Protein AF-A0A2V1DEQ1-F1 (afdb_monomer_lite)

Sequence (251 aa):
MHLDALDKLCFKAMASHPFCDWSPFAQSALEVAGILDIPTSILGRQRGCLHLWRRLRDSQSYSERGLLAGVEPVSGLPRSLLDIFARIEEPQAALRFLQWPGELGSLLVCHLWEAYRIAGALVAISMRAETHARDTPSASGVPPAANLVNRLLASIAAVLATGDDNIEHEKIMGTNILLYPIVTAATQRSVLEENSKWTEVVRGHFRQCAGSKYSPRVELCWTLVEKLWQREDNICIHELARQEGLEIGLF

Radius of gyration: 18.54 Å; chains: 1; bounding box: 40×47×51 Å

Structure (mmCIF, N/CA/C/O backbone):
data_AF-A0A2V1DEQ1-F1
#
_entry.id   AF-A0A2V1DEQ1-F1
#
loop_
_atom_site.group_PDB
_atom_site.id
_atom_site.type_symbol
_atom_site.label_atom_id
_atom_site.label_alt_id
_atom_site.label_comp_id
_atom_site.label_asym_id
_atom_site.label_entity_id
_atom_site.label_seq_id
_atom_site.pdbx_PDB_ins_code
_atom_site.Cartn_x
_atom_site.Cartn_y
_atom_site.Cartn_z
_atom_site.occupancy
_atom_site.B_iso_or_equiv
_atom_site.auth_seq_id
_atom_site.auth_comp_id
_atom_site.auth_asym_id
_atom_site.auth_atom_id
_atom_site.pdbx_PDB_model_num
ATOM 1 N N . MET A 1 1 ? -17.605 -17.240 -18.230 1.00 41.66 1 MET A N 1
ATOM 2 C CA . MET A 1 1 ? -17.449 -17.608 -19.657 1.00 41.66 1 MET A CA 1
ATOM 3 C C . MET A 1 1 ? -16.572 -16.631 -20.450 1.00 41.66 1 MET A C 1
ATOM 5 O O . MET A 1 1 ? -15.735 -17.103 -21.200 1.00 41.66 1 MET A O 1
ATOM 9 N N . HIS A 1 2 ? -16.690 -15.302 -20.284 1.00 49.84 2 HIS A N 1
ATOM 10 C CA . HIS A 1 2 ? -15.834 -14.333 -21.005 1.00 49.84 2 HIS A CA 1
ATOM 11 C C . HIS A 1 2 ? -14.398 -14.177 -20.462 1.00 49.84 2 HIS A C 1
ATOM 13 O O . HIS A 1 2 ? -13.497 -13.877 -21.242 1.00 49.84 2 HIS A O 1
ATOM 19 N N . LEU A 1 3 ? -14.167 -14.406 -19.162 1.00 47.22 3 LEU A N 1
ATOM 20 C CA . LEU A 1 3 ? -12.831 -14.303 -18.554 1.00 47.22 3 LEU A CA 1
ATOM 21 C C . LEU A 1 3 ? -11.882 -15.405 -19.046 1.00 47.22 3 LEU A C 1
ATOM 23 O O . LEU A 1 3 ? -10.779 -15.078 -19.452 1.00 47.22 3 LEU A O 1
ATOM 27 N N . ASP A 1 4 ? -12.334 -16.660 -19.155 1.00 49.00 4 ASP A N 1
ATOM 28 C CA . ASP A 1 4 ? -11.508 -17.773 -19.665 1.00 49.00 4 ASP A CA 1
ATOM 29 C C . ASP A 1 4 ? -11.016 -17.564 -21.103 1.00 49.00 4 ASP A C 1
ATOM 31 O O . ASP A 1 4 ? -9.933 -18.016 -21.472 1.00 49.00 4 ASP A O 1
ATOM 35 N N . ALA A 1 5 ? -11.821 -16.909 -21.943 1.00 49.38 5 ALA A N 1
ATOM 36 C CA . ALA A 1 5 ? -11.447 -16.620 -23.323 1.00 49.38 5 ALA A CA 1
ATOM 37 C C . ALA A 1 5 ? -10.375 -15.523 -23.393 1.00 49.38 5 ALA A C 1
ATOM 39 O O . ALA A 1 5 ? -9.415 -15.661 -24.151 1.00 49.38 5 ALA A O 1
ATOM 40 N N . LEU A 1 6 ? -10.511 -14.473 -22.573 1.00 53.19 6 LEU A N 1
ATOM 41 C CA . LEU A 1 6 ? -9.505 -13.418 -22.429 1.00 53.19 6 LEU A CA 1
ATOM 42 C C . LEU A 1 6 ? -8.223 -13.953 -21.790 1.00 53.19 6 LEU A C 1
ATOM 44 O O . LEU A 1 6 ? -7.143 -13.653 -22.282 1.00 53.19 6 LEU A O 1
ATOM 48 N N . ASP A 1 7 ? -8.329 -14.820 -20.785 1.00 54.16 7 ASP A N 1
ATOM 49 C CA . ASP A 1 7 ? -7.178 -15.460 -20.150 1.00 54.16 7 ASP A CA 1
ATOM 50 C C . ASP A 1 7 ? -6.392 -16.317 -21.143 1.00 54.16 7 ASP A C 1
ATOM 52 O O . ASP A 1 7 ? -5.170 -16.210 -21.230 1.00 54.16 7 ASP A O 1
ATOM 56 N N . LYS A 1 8 ? -7.092 -17.108 -21.965 1.00 52.44 8 LYS A N 1
ATOM 57 C CA . LYS A 1 8 ? -6.471 -17.908 -23.029 1.00 52.44 8 LYS A CA 1
ATOM 58 C C . LYS A 1 8 ? -5.868 -17.044 -24.134 1.00 52.44 8 LYS A C 1
ATOM 60 O O . LYS A 1 8 ? -4.822 -17.408 -24.658 1.00 52.44 8 LYS A O 1
ATOM 65 N N . LEU A 1 9 ? -6.491 -15.920 -24.496 1.00 54.09 9 LEU A N 1
ATOM 66 C CA . LEU A 1 9 ? -5.966 -14.981 -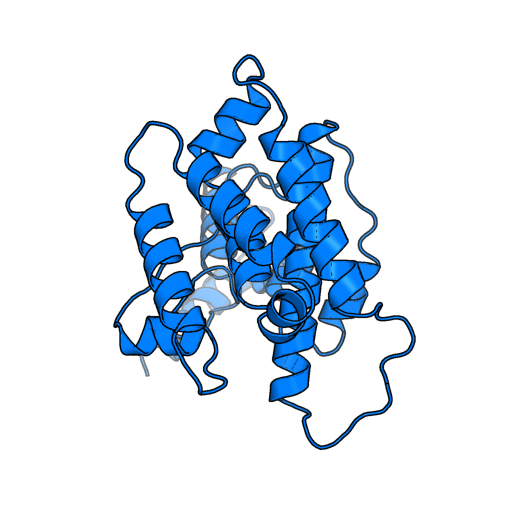25.496 1.00 54.09 9 LEU A CA 1
ATOM 67 C C . LEU A 1 9 ? -4.723 -14.244 -24.991 1.00 54.09 9 LEU A C 1
ATOM 69 O O . LEU A 1 9 ? -3.722 -14.207 -25.699 1.00 54.09 9 LEU A O 1
ATOM 73 N N . CYS A 1 10 ? -4.758 -13.730 -23.762 1.00 55.09 10 CYS A N 1
ATOM 74 C CA . CYS A 1 10 ? -3.620 -13.105 -23.099 1.00 55.09 10 CYS A CA 1
ATOM 75 C C . CYS A 1 10 ? -2.473 -14.106 -22.944 1.00 55.09 10 CYS A C 1
ATOM 77 O O . CYS A 1 10 ? -1.348 -13.795 -23.318 1.00 55.09 10 CYS A O 1
ATOM 79 N N . PHE A 1 11 ? -2.752 -15.327 -22.475 1.00 53.91 11 PHE A N 1
ATOM 80 C CA . PHE A 1 11 ? -1.746 -16.382 -22.357 1.00 53.91 11 PHE A CA 1
ATOM 81 C C . PHE A 1 11 ? -1.171 -16.779 -23.715 1.00 53.91 11 PHE A C 1
ATOM 83 O O . PHE A 1 11 ? 0.037 -16.925 -23.838 1.00 53.91 11 PHE A O 1
ATOM 90 N N . LYS A 1 12 ? -2.004 -16.914 -24.754 1.00 53.69 12 LYS A N 1
ATOM 91 C CA . LYS A 1 12 ? -1.542 -17.277 -26.097 1.00 53.69 12 LYS A CA 1
ATOM 92 C C . LYS A 1 12 ? -0.692 -16.170 -26.716 1.00 53.69 12 LYS A C 1
ATOM 94 O O . LYS A 1 12 ? 0.357 -16.496 -27.244 1.00 53.69 12 LYS A O 1
ATOM 99 N N . ALA A 1 13 ? -1.092 -14.903 -26.591 1.00 55.25 13 ALA A N 1
ATOM 100 C CA . ALA A 1 13 ? -0.324 -13.748 -27.066 1.00 55.25 13 ALA A CA 1
ATOM 101 C C . ALA A 1 13 ? 1.001 -13.565 -26.306 1.00 55.25 13 ALA A C 1
ATOM 103 O O . ALA A 1 13 ? 2.008 -13.197 -26.906 1.00 55.25 13 ALA A O 1
ATOM 104 N N . MET A 1 14 ? 1.008 -13.865 -25.005 1.00 57.62 14 MET A N 1
ATOM 105 C CA . MET A 1 14 ? 2.211 -13.882 -24.173 1.00 57.62 14 MET A CA 1
ATOM 106 C C . MET A 1 14 ? 3.123 -15.073 -24.511 1.00 57.62 14 MET A C 1
ATOM 108 O O . MET A 1 14 ? 4.322 -14.908 -24.651 1.00 57.62 14 MET A O 1
ATOM 112 N N . ALA A 1 15 ? 2.582 -16.273 -24.710 1.00 53.16 15 ALA A N 1
ATOM 113 C CA . ALA A 1 15 ? 3.372 -17.477 -24.969 1.00 53.16 15 ALA A CA 1
ATOM 114 C C . ALA A 1 15 ? 3.896 -17.592 -26.414 1.00 53.16 15 ALA A C 1
ATOM 116 O O . ALA A 1 15 ? 4.848 -18.330 -26.653 1.00 53.16 15 ALA A O 1
ATOM 117 N N . SER A 1 16 ? 3.275 -16.917 -27.390 1.00 48.94 16 SER A N 1
ATOM 118 C CA . SER A 1 16 ? 3.597 -17.082 -28.817 1.00 48.94 16 SER A CA 1
ATOM 119 C C . SER A 1 16 ? 4.740 -16.208 -29.337 1.00 48.94 16 SER A C 1
ATOM 121 O O . SER A 1 16 ? 5.206 -16.446 -30.448 1.00 48.94 16 SER A O 1
ATOM 123 N N . HIS A 1 17 ? 5.197 -15.215 -28.572 1.00 50.00 17 HIS A N 1
ATOM 124 C CA . HIS A 1 17 ? 6.373 -14.418 -28.914 1.00 50.00 17 HIS A CA 1
ATOM 125 C C . HIS A 1 17 ? 7.409 -14.525 -27.795 1.00 50.00 17 HIS A C 1
ATOM 127 O O . HIS A 1 17 ? 7.054 -14.294 -26.638 1.00 50.00 17 HIS A O 1
ATOM 133 N N . PRO A 1 18 ? 8.689 -14.822 -28.091 1.00 50.44 18 PRO A N 1
ATOM 134 C CA . PRO A 1 18 ? 9.736 -14.546 -27.123 1.00 50.44 18 PRO A CA 1
ATOM 135 C C . PRO A 1 18 ? 9.658 -13.048 -26.799 1.00 50.44 18 PRO A C 1
ATOM 137 O O . PRO A 1 18 ? 9.806 -12.202 -27.677 1.00 50.44 18 PRO A O 1
ATOM 140 N N . PHE A 1 19 ? 9.379 -12.714 -25.539 1.00 53.94 19 PHE A N 1
ATOM 141 C CA . PHE A 1 19 ? 9.180 -11.344 -25.039 1.00 53.94 19 PHE A CA 1
ATOM 142 C C . PHE A 1 19 ? 10.385 -10.400 -25.279 1.00 53.94 19 PHE A C 1
ATOM 144 O O . PHE A 1 19 ? 10.317 -9.218 -24.950 1.00 53.94 19 PHE A O 1
ATOM 151 N N . CYS A 1 20 ? 11.484 -10.895 -25.863 1.00 48.84 20 CYS A N 1
ATOM 152 C CA . CYS A 1 20 ? 12.658 -10.120 -26.264 1.00 48.84 20 CYS A CA 1
ATOM 153 C C . CYS A 1 20 ? 12.375 -9.023 -27.310 1.00 48.84 20 CYS A C 1
ATOM 155 O O . CYS A 1 20 ? 13.185 -8.103 -27.417 1.00 48.84 20 CYS A O 1
ATOM 157 N N . ASP A 1 21 ? 11.242 -9.056 -28.020 1.00 56.50 21 ASP A N 1
ATOM 158 C CA . ASP A 1 21 ? 10.973 -8.139 -29.145 1.00 56.50 21 ASP A CA 1
ATOM 159 C C . ASP A 1 21 ? 9.894 -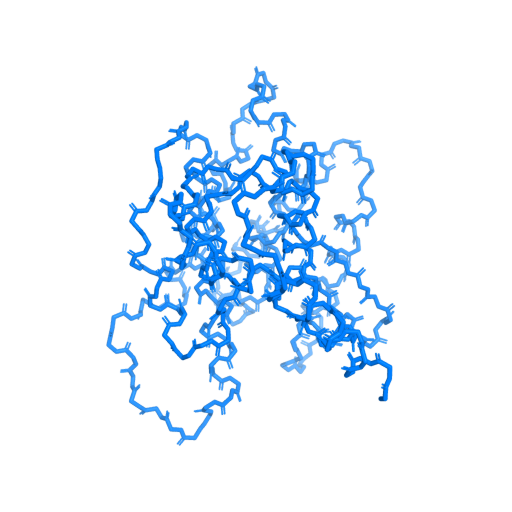7.078 -28.871 1.00 56.50 21 ASP A C 1
ATOM 161 O O . ASP A 1 21 ? 9.433 -6.392 -29.787 1.00 56.50 21 ASP A O 1
ATOM 165 N N . TRP A 1 22 ? 9.458 -6.910 -27.621 1.00 69.81 22 TRP A N 1
ATOM 166 C CA . TRP A 1 22 ? 8.472 -5.877 -27.311 1.00 69.81 22 TRP A CA 1
ATOM 167 C C . TRP A 1 22 ? 9.069 -4.479 -27.397 1.00 69.81 22 TRP A C 1
ATOM 169 O O . TRP A 1 22 ? 10.166 -4.207 -26.906 1.00 69.81 22 TRP A O 1
ATOM 179 N N . SER A 1 23 ? 8.313 -3.570 -28.015 1.00 80.19 23 SER A N 1
ATOM 180 C CA . SER A 1 23 ? 8.677 -2.160 -28.018 1.00 80.19 23 SER A CA 1
ATOM 181 C C . SER A 1 23 ? 8.663 -1.617 -26.581 1.00 80.19 23 SER A C 1
ATOM 183 O O . SER A 1 23 ? 7.856 -2.075 -25.764 1.00 80.19 23 SER A O 1
ATOM 185 N N . PRO A 1 24 ? 9.489 -0.603 -26.262 1.00 81.31 24 PRO A N 1
ATOM 186 C CA . PRO A 1 24 ? 9.473 0.034 -24.943 1.00 81.31 24 PRO A CA 1
ATOM 187 C C . PRO A 1 24 ? 8.069 0.484 -24.517 1.00 81.31 24 PRO A C 1
ATOM 189 O O . PRO A 1 24 ? 7.686 0.335 -23.363 1.00 81.31 24 PRO A O 1
ATOM 192 N N . PHE A 1 25 ? 7.263 0.952 -25.475 1.00 84.00 25 PHE A N 1
ATOM 193 C CA . PHE A 1 25 ? 5.869 1.321 -25.241 1.00 84.00 25 PHE A CA 1
ATOM 194 C C . PHE A 1 25 ? 5.002 0.132 -24.799 1.00 84.00 25 PHE A C 1
ATOM 196 O O . PHE A 1 25 ? 4.270 0.244 -23.818 1.00 84.00 25 PHE A O 1
ATOM 203 N N . ALA A 1 26 ? 5.082 -1.006 -25.499 1.00 84.81 26 ALA A N 1
ATOM 204 C CA . ALA A 1 26 ? 4.302 -2.196 -25.155 1.00 84.81 26 ALA A CA 1
ATOM 205 C C . ALA A 1 26 ? 4.675 -2.724 -23.764 1.00 84.81 26 ALA A C 1
ATOM 207 O O . ALA A 1 26 ? 3.801 -3.107 -22.989 1.00 84.81 26 ALA A O 1
ATOM 208 N N . GLN A 1 27 ? 5.965 -2.681 -23.430 1.00 83.38 27 GLN A N 1
ATOM 209 C CA . GLN A 1 27 ? 6.453 -3.059 -22.112 1.00 83.38 27 GLN A CA 1
ATOM 210 C C . GLN A 1 27 ? 5.892 -2.144 -21.016 1.00 83.38 27 GLN A C 1
ATOM 212 O O . GLN A 1 27 ? 5.308 -2.645 -20.059 1.00 83.38 27 GLN A O 1
ATOM 217 N N . SER A 1 28 ? 5.997 -0.820 -21.171 1.00 86.06 28 SER A N 1
ATOM 218 C CA . SER A 1 28 ? 5.447 0.128 -20.195 1.00 86.06 28 SER A CA 1
ATOM 219 C C . SER A 1 28 ? 3.932 -0.009 -20.042 1.00 86.06 28 SER A C 1
ATOM 221 O O . SER A 1 28 ? 3.426 -0.007 -18.925 1.00 86.06 28 SER A O 1
ATOM 223 N N . ALA A 1 29 ? 3.193 -0.194 -21.140 1.00 89.44 29 ALA A N 1
ATOM 224 C CA . ALA A 1 29 ? 1.746 -0.398 -21.082 1.00 89.44 29 ALA A CA 1
ATOM 225 C C . ALA A 1 29 ? 1.368 -1.651 -20.273 1.00 89.44 29 ALA A C 1
ATOM 227 O O . ALA A 1 29 ? 0.376 -1.648 -19.543 1.00 89.44 29 ALA A O 1
ATOM 228 N N . LEU A 1 30 ? 2.169 -2.713 -20.372 1.00 90.38 30 LEU A N 1
ATOM 229 C CA . LEU A 1 30 ? 1.941 -3.954 -19.640 1.00 90.38 30 LEU A CA 1
ATOM 230 C C . LEU A 1 30 ? 2.396 -3.892 -18.186 1.00 90.38 30 LEU A C 1
ATOM 232 O O . LEU A 1 30 ? 1.748 -4.510 -17.347 1.00 90.38 30 LEU A O 1
ATOM 236 N N . GLU A 1 31 ? 3.439 -3.127 -17.863 1.00 91.44 31 GLU A N 1
ATOM 237 C CA . GLU A 1 31 ? 3.793 -2.827 -16.470 1.00 91.44 31 GLU A CA 1
ATOM 238 C C . GLU A 1 31 ? 2.657 -2.062 -15.777 1.00 91.44 31 GLU A C 1
ATOM 240 O O . GLU A 1 31 ? 2.204 -2.479 -14.711 1.00 91.44 31 GLU A O 1
ATOM 245 N N . VAL A 1 32 ? 2.107 -1.030 -16.429 1.00 91.50 32 VAL A N 1
ATOM 246 C CA . VAL A 1 32 ? 0.962 -0.263 -15.909 1.00 91.50 32 VAL A CA 1
ATOM 247 C C . VAL A 1 32 ? -0.274 -1.143 -15.746 1.00 91.50 32 VAL A C 1
ATOM 249 O O . VAL A 1 32 ? -0.898 -1.143 -14.685 1.00 91.50 32 VAL A O 1
ATOM 252 N N . ALA A 1 33 ? -0.621 -1.935 -16.765 1.00 92.38 33 ALA A N 1
ATOM 253 C CA . ALA A 1 33 ? -1.727 -2.886 -16.663 1.00 92.38 33 ALA A CA 1
ATOM 254 C C . ALA A 1 33 ? -1.487 -3.918 -15.549 1.00 92.38 33 ALA A C 1
ATOM 256 O O . ALA A 1 33 ? -2.416 -4.288 -14.836 1.00 92.38 33 ALA A O 1
ATOM 257 N N . GLY A 1 34 ? -0.235 -4.344 -15.370 1.00 93.56 34 GLY A N 1
ATOM 258 C CA . GLY A 1 34 ? 0.198 -5.220 -14.293 1.00 93.56 34 GLY A CA 1
ATOM 259 C C . GLY A 1 34 ? -0.054 -4.622 -12.915 1.00 93.56 34 GLY A C 1
ATOM 260 O O . GLY A 1 34 ? -0.640 -5.299 -12.077 1.00 93.56 34 GLY A O 1
ATOM 261 N N . ILE A 1 35 ? 0.323 -3.361 -12.697 1.00 92.50 35 ILE A N 1
ATOM 262 C CA . ILE A 1 35 ? 0.108 -2.639 -11.434 1.00 92.50 35 ILE A CA 1
ATOM 263 C C . ILE A 1 35 ? -1.382 -2.492 -11.121 1.00 92.50 35 ILE A C 1
ATOM 265 O O . ILE A 1 35 ? -1.826 -2.782 -10.008 1.00 92.50 35 ILE A O 1
ATOM 269 N N . LEU A 1 36 ? -2.180 -2.105 -12.117 1.00 91.06 36 LEU A N 1
ATOM 270 C CA . LEU A 1 36 ? -3.632 -1.992 -11.963 1.00 91.06 36 LEU A CA 1
ATOM 271 C C . LEU A 1 36 ? -4.301 -3.346 -11.696 1.00 91.06 36 LEU A C 1
ATOM 273 O O . LEU A 1 36 ? -5.409 -3.392 -11.171 1.00 91.06 36 LEU A O 1
ATOM 277 N N . ASP A 1 37 ? -3.639 -4.453 -12.020 1.00 93.69 37 ASP A N 1
ATOM 278 C CA . ASP A 1 37 ? -4.126 -5.811 -11.794 1.00 93.69 37 ASP A CA 1
ATOM 279 C C . ASP A 1 37 ? -3.505 -6.505 -10.563 1.00 93.69 37 ASP A C 1
ATOM 281 O O . ASP A 1 37 ? -3.834 -7.653 -10.263 1.00 93.69 37 ASP A O 1
ATOM 285 N N . ILE A 1 38 ? -2.636 -5.818 -9.813 1.00 94.12 38 ILE A N 1
ATOM 286 C CA . ILE A 1 38 ? -2.103 -6.333 -8.548 1.00 94.12 38 ILE A CA 1
ATOM 287 C C . ILE A 1 38 ? -3.258 -6.578 -7.555 1.00 94.12 38 ILE A C 1
ATOM 289 O O . ILE A 1 38 ? -4.134 -5.719 -7.389 1.00 94.12 38 ILE A O 1
ATOM 293 N N . PRO A 1 39 ? -3.284 -7.730 -6.859 1.00 88.19 39 PRO A N 1
ATOM 294 C CA . PRO A 1 39 ? -4.240 -7.931 -5.778 1.00 88.19 39 PRO A CA 1
ATOM 295 C C . PRO A 1 39 ? -4.041 -6.847 -4.714 1.00 88.19 39 PRO A C 1
ATOM 297 O O . PRO A 1 39 ? -2.909 -6.498 -4.414 1.00 88.19 39 PRO A O 1
ATOM 300 N N . THR A 1 40 ? -5.136 -6.324 -4.157 1.00 90.12 40 THR A N 1
ATOM 301 C CA . THR A 1 40 ? -5.168 -5.225 -3.161 1.00 90.12 40 THR A CA 1
ATOM 302 C C . THR A 1 40 ? -4.839 -3.818 -3.681 1.00 90.12 40 THR A C 1
ATOM 304 O O . THR A 1 40 ? -5.085 -2.852 -2.960 1.00 90.12 40 THR A O 1
ATOM 307 N N . SER A 1 41 ? -4.425 -3.653 -4.947 1.00 90.44 41 SER A N 1
ATOM 308 C CA . SER A 1 41 ? -4.237 -2.315 -5.542 1.00 90.44 41 SER A CA 1
ATOM 309 C C . SER A 1 41 ? -5.552 -1.575 -5.805 1.00 90.44 41 SER A C 1
ATOM 311 O O . SER A 1 41 ? -5.547 -0.358 -5.972 1.00 90.44 41 SER A O 1
ATOM 313 N N . ILE A 1 42 ? -6.682 -2.291 -5.812 1.00 92.75 42 ILE A N 1
ATOM 314 C CA . ILE A 1 42 ? -8.029 -1.737 -5.981 1.00 92.75 42 ILE A CA 1
ATOM 315 C C . ILE A 1 42 ? -8.888 -2.124 -4.777 1.00 92.75 42 ILE A C 1
ATOM 317 O O . ILE A 1 42 ? -9.130 -3.306 -4.506 1.00 92.75 42 ILE A O 1
ATOM 321 N N . LEU A 1 43 ? -9.388 -1.115 -4.071 1.00 92.62 43 LEU A N 1
ATOM 322 C CA . LEU A 1 43 ? -10.391 -1.272 -3.031 1.00 92.62 43 LEU A CA 1
ATOM 323 C C . LEU A 1 43 ? -11.742 -1.617 -3.665 1.00 92.62 43 LEU A C 1
ATOM 325 O O . LEU A 1 43 ? -12.124 -1.001 -4.654 1.00 92.62 43 LEU A O 1
ATOM 329 N N . GLY A 1 44 ? -12.458 -2.595 -3.106 1.00 92.38 44 GLY A N 1
ATOM 330 C CA . GLY A 1 44 ? -13.791 -2.970 -3.595 1.00 92.38 44 GLY A CA 1
ATOM 331 C C . GLY A 1 44 ? -13.827 -3.702 -4.941 1.00 92.38 44 GLY A C 1
ATOM 332 O O . GLY A 1 44 ? -14.889 -3.805 -5.546 1.00 92.38 44 GLY A O 1
ATOM 333 N N . ARG A 1 45 ? -12.687 -4.234 -5.407 1.00 92.00 45 ARG A N 1
ATOM 334 C CA . ARG A 1 45 ? -12.582 -4.982 -6.669 1.00 92.00 45 ARG A CA 1
ATOM 335 C C . ARG A 1 45 ? -13.687 -6.050 -6.790 1.00 92.00 45 ARG A C 1
ATOM 337 O O . ARG A 1 45 ? -13.793 -6.946 -5.953 1.00 92.00 45 ARG A O 1
ATOM 344 N N . GLN A 1 46 ? -14.479 -5.971 -7.857 1.00 87.25 46 GLN A N 1
ATOM 345 C CA . GLN A 1 46 ? -15.632 -6.840 -8.122 1.00 87.25 46 GLN A CA 1
ATOM 346 C C . GLN A 1 46 ? -15.250 -8.088 -8.925 1.00 87.25 46 GLN A C 1
ATOM 348 O O . GLN A 1 46 ? -15.877 -9.140 -8.797 1.00 87.25 46 GLN A O 1
ATOM 353 N N . ARG A 1 47 ? -14.231 -7.978 -9.785 1.00 84.75 47 ARG A N 1
ATOM 354 C CA . ARG A 1 47 ? -13.749 -9.069 -10.650 1.00 84.75 47 ARG A CA 1
ATOM 355 C C . ARG A 1 47 ? -12.417 -9.620 -10.150 1.00 84.75 47 ARG A C 1
ATOM 357 O O . ARG A 1 47 ? -11.614 -8.879 -9.606 1.00 84.75 47 ARG A O 1
ATOM 364 N N . GLY A 1 48 ? -12.160 -10.909 -10.363 1.00 84.06 48 GLY A N 1
ATOM 365 C CA . GLY A 1 48 ? -10.866 -11.509 -10.016 1.00 84.06 48 GLY A CA 1
ATOM 366 C C . GLY A 1 48 ? -9.684 -10.835 -10.728 1.00 84.06 48 GLY A C 1
ATOM 367 O O . GLY A 1 48 ? -9.859 -10.193 -11.766 1.00 84.06 48 GLY A O 1
ATOM 368 N N . CYS A 1 49 ? -8.486 -10.984 -10.164 1.00 88.50 49 CYS A N 1
ATOM 369 C CA . CYS A 1 49 ? -7.241 -10.512 -10.773 1.00 88.50 49 CYS A CA 1
ATOM 370 C C . CYS A 1 49 ? -6.807 -11.466 -11.895 1.00 88.50 49 CYS A C 1
ATOM 372 O O . CYS A 1 49 ? -6.928 -12.684 -11.767 1.00 88.50 49 CYS A O 1
ATOM 374 N N . LEU A 1 50 ? -6.272 -10.925 -12.989 1.00 90.81 50 LEU A N 1
ATOM 375 C CA . LEU A 1 50 ? -5.675 -11.728 -14.067 1.00 90.81 50 LEU A CA 1
ATOM 376 C C . LEU A 1 50 ? -4.207 -12.093 -13.768 1.00 90.81 50 LEU A C 1
ATOM 378 O O . LEU A 1 50 ? -3.596 -12.900 -14.473 1.00 90.81 50 LEU A O 1
ATOM 382 N N . HIS A 1 51 ? -3.648 -11.516 -12.703 1.00 92.38 51 HIS A N 1
ATOM 383 C CA . HIS A 1 51 ? -2.255 -11.593 -12.284 1.00 92.38 51 HIS A CA 1
ATOM 384 C C . HIS A 1 51 ? -1.274 -11.202 -13.402 1.00 92.38 51 HIS A C 1
ATOM 386 O O . HIS A 1 51 ? -0.246 -11.856 -13.599 1.00 92.38 51 HIS A O 1
ATOM 392 N N . LEU A 1 52 ? -1.582 -10.126 -14.135 1.00 93.75 52 LEU A N 1
ATOM 393 C CA . LEU A 1 52 ? -0.790 -9.654 -15.275 1.00 93.75 52 LEU A CA 1
ATOM 394 C C . LEU A 1 52 ? 0.666 -9.358 -14.896 1.00 93.75 52 LEU A C 1
ATOM 396 O O . LEU A 1 52 ? 1.565 -9.819 -15.596 1.00 93.75 52 LEU A O 1
ATOM 400 N N . TRP A 1 53 ? 0.912 -8.678 -13.766 1.00 94.75 53 TRP A N 1
ATOM 401 C CA . TRP A 1 53 ? 2.277 -8.415 -13.288 1.00 94.75 53 TRP A CA 1
ATOM 402 C C . TRP A 1 53 ? 3.056 -9.714 -13.083 1.00 94.75 53 TRP A C 1
ATOM 404 O O . TRP A 1 53 ? 4.146 -9.887 -13.616 1.00 94.75 53 TRP A O 1
ATOM 414 N N . ARG A 1 54 ? 2.468 -10.680 -12.369 1.00 93.00 54 ARG A N 1
ATOM 415 C CA . ARG A 1 54 ? 3.094 -11.986 -12.132 1.00 93.00 54 ARG A CA 1
ATOM 416 C C . ARG A 1 54 ? 3.427 -12.692 -13.446 1.00 93.00 54 ARG A C 1
ATOM 418 O O . ARG A 1 54 ? 4.545 -13.164 -13.601 1.00 93.00 54 ARG A O 1
ATOM 425 N N . ARG A 1 55 ? 2.486 -12.739 -14.394 1.00 91.00 55 ARG A N 1
ATOM 426 C CA . ARG A 1 55 ? 2.686 -13.387 -15.702 1.00 91.00 55 ARG A CA 1
ATOM 427 C C . ARG A 1 55 ? 3.791 -12.708 -16.516 1.00 91.00 55 ARG A C 1
ATOM 429 O O . ARG A 1 55 ? 4.602 -13.404 -17.121 1.00 91.00 55 ARG A O 1
ATOM 436 N N . LEU A 1 56 ? 3.848 -11.375 -16.488 1.00 89.56 56 LEU A N 1
ATOM 437 C CA . LEU A 1 56 ? 4.907 -10.585 -17.120 1.00 89.56 56 LEU A CA 1
ATOM 438 C C . LEU A 1 56 ? 6.283 -10.890 -16.513 1.00 89.56 56 LEU A C 1
ATOM 440 O O . LEU A 1 56 ? 7.266 -11.045 -17.228 1.00 89.56 56 LEU A O 1
ATOM 444 N N . ARG A 1 57 ? 6.371 -10.980 -15.187 1.00 90.38 57 ARG A N 1
ATOM 445 C CA . ARG A 1 57 ? 7.641 -11.239 -14.498 1.00 90.38 57 ARG A CA 1
ATOM 446 C C . ARG A 1 57 ? 8.103 -12.680 -14.663 1.00 90.38 57 ARG A C 1
ATOM 448 O O . ARG A 1 57 ? 9.287 -12.912 -14.895 1.00 90.38 57 ARG A O 1
ATOM 455 N N . ASP A 1 58 ? 7.172 -13.629 -14.636 1.00 88.44 58 ASP A N 1
ATOM 456 C CA . ASP A 1 58 ? 7.460 -15.032 -14.920 1.00 88.44 58 ASP A CA 1
ATOM 457 C C . ASP A 1 58 ? 8.029 -15.170 -16.342 1.00 88.44 58 ASP A C 1
ATOM 459 O O . ASP A 1 58 ? 9.071 -15.796 -16.517 1.00 88.44 58 ASP A O 1
ATOM 463 N N . SER A 1 59 ? 7.451 -14.506 -17.349 1.00 83.12 59 SER A N 1
ATOM 464 C CA . SER A 1 59 ? 7.985 -14.575 -18.715 1.00 83.12 59 SER A CA 1
ATOM 465 C C . SER A 1 59 ? 9.358 -13.917 -18.880 1.00 83.12 59 SER A C 1
ATOM 467 O O . SER A 1 59 ? 10.219 -14.470 -19.566 1.00 83.12 59 SER A O 1
ATOM 469 N N . GLN A 1 60 ? 9.605 -12.784 -18.216 1.00 84.31 60 GLN A N 1
ATOM 470 C CA . GLN A 1 60 ? 10.919 -12.131 -18.208 1.00 84.31 60 GLN A CA 1
ATOM 471 C C . GLN A 1 60 ? 12.003 -13.026 -17.601 1.00 84.31 60 GLN A C 1
ATOM 473 O O . GLN A 1 60 ? 13.128 -13.041 -18.102 1.00 84.31 60 GLN A O 1
ATOM 478 N N . SER A 1 61 ? 11.670 -13.807 -16.568 1.00 82.19 61 SER A N 1
ATOM 479 C CA . SER A 1 61 ? 12.626 -14.708 -15.909 1.00 82.19 61 SER A CA 1
ATOM 480 C C . SER A 1 61 ? 13.151 -15.823 -16.822 1.00 82.19 61 SER A C 1
ATOM 482 O O . SER A 1 61 ? 14.277 -16.278 -16.640 1.00 82.19 61 SER A O 1
ATOM 484 N N . TYR A 1 62 ? 12.368 -16.217 -17.832 1.00 77.06 62 TYR A N 1
ATOM 485 C CA . TYR A 1 62 ? 12.765 -17.190 -18.855 1.00 77.06 62 TYR A CA 1
ATOM 486 C C . TYR A 1 62 ? 13.391 -16.543 -20.101 1.00 77.06 62 TYR A C 1
ATOM 488 O O . TYR A 1 62 ? 13.792 -17.256 -21.020 1.00 77.06 62 TYR A O 1
ATOM 496 N N . SER A 1 63 ? 13.454 -15.210 -20.166 1.00 76.38 63 SER A N 1
ATOM 497 C CA . SER A 1 63 ? 14.029 -14.483 -21.299 1.00 76.38 63 SER A CA 1
ATOM 498 C C . SER A 1 63 ? 15.543 -14.304 -21.154 1.00 76.38 63 SER A C 1
ATOM 500 O O . SER A 1 63 ? 16.056 -14.178 -20.045 1.00 76.38 63 SER A O 1
ATOM 502 N N . GLU A 1 64 ? 16.261 -14.205 -22.277 1.00 72.19 64 GLU A N 1
ATOM 503 C CA . GLU A 1 64 ? 17.712 -13.941 -22.284 1.00 72.19 64 GLU A CA 1
ATOM 504 C C . GLU A 1 64 ? 18.083 -12.590 -21.651 1.00 72.19 64 GLU A C 1
ATOM 506 O O . GLU A 1 64 ? 19.183 -12.430 -21.129 1.00 72.19 64 GLU A O 1
ATOM 511 N N . ARG A 1 65 ? 17.159 -11.619 -21.667 1.00 72.81 65 ARG A N 1
ATOM 512 C CA . ARG A 1 65 ? 17.340 -10.312 -21.014 1.00 72.81 65 ARG A CA 1
ATOM 513 C C . ARG A 1 65 ? 17.204 -10.381 -19.491 1.00 72.81 65 ARG A C 1
ATOM 515 O O . ARG A 1 65 ? 17.641 -9.457 -18.810 1.00 72.81 65 ARG A O 1
ATOM 522 N N . GLY A 1 66 ? 16.625 -11.459 -18.965 1.00 78.62 66 GLY A N 1
ATOM 523 C CA . GLY A 1 66 ? 16.372 -11.642 -17.543 1.00 78.62 66 GLY A CA 1
ATOM 524 C C . GLY A 1 66 ? 15.318 -10.688 -16.974 1.00 78.62 66 GLY A C 1
ATOM 525 O O . GLY A 1 66 ? 14.580 -10.009 -17.692 1.00 78.62 66 GLY A O 1
ATOM 526 N N . LEU A 1 67 ? 15.233 -10.666 -15.643 1.00 84.50 67 LEU A N 1
ATOM 527 C CA . LEU A 1 67 ? 14.306 -9.808 -14.911 1.00 84.50 67 LEU A CA 1
ATOM 528 C C . LEU A 1 67 ? 14.745 -8.347 -14.964 1.00 84.50 67 LEU A C 1
ATOM 530 O O . LEU A 1 67 ? 15.875 -8.009 -14.610 1.00 84.50 67 LEU A O 1
ATOM 534 N N . LEU A 1 68 ? 13.806 -7.470 -15.308 1.00 84.62 68 LEU A N 1
ATOM 535 C CA . LEU A 1 68 ? 14.017 -6.037 -15.180 1.00 84.62 68 LEU A CA 1
ATOM 536 C C . LEU A 1 68 ? 14.040 -5.644 -13.700 1.00 84.62 68 LEU A C 1
ATOM 538 O O . LEU A 1 68 ? 13.094 -5.901 -12.948 1.00 84.62 68 LEU A O 1
ATOM 542 N N . ALA A 1 69 ? 15.146 -5.027 -13.299 1.00 88.31 69 ALA A N 1
ATOM 543 C CA . ALA A 1 69 ? 15.350 -4.460 -11.973 1.00 88.31 69 ALA A CA 1
ATOM 544 C C . ALA A 1 69 ? 14.945 -2.974 -11.933 1.00 88.31 69 ALA A C 1
ATOM 546 O O . ALA A 1 69 ? 14.478 -2.408 -12.927 1.00 88.31 69 ALA A O 1
ATOM 547 N N . GLY A 1 70 ? 15.137 -2.328 -10.783 1.00 91.12 70 GLY A N 1
ATOM 548 C CA . GLY A 1 70 ? 14.899 -0.901 -10.621 1.00 91.12 70 GLY A CA 1
ATOM 549 C C . GLY A 1 70 ? 13.444 -0.543 -10.340 1.00 91.12 70 GLY A C 1
ATOM 550 O O . GLY A 1 70 ? 12.557 -1.388 -10.207 1.00 91.12 70 GLY A O 1
ATOM 551 N N . VAL A 1 71 ? 13.206 0.761 -10.320 1.00 93.00 71 VAL A N 1
ATOM 552 C CA . VAL A 1 71 ? 11.923 1.368 -9.966 1.00 93.00 71 VAL A CA 1
ATOM 553 C C . VAL A 1 71 ? 10.995 1.398 -11.179 1.00 93.00 71 VAL A C 1
ATOM 555 O O . VAL A 1 71 ? 11.405 1.788 -12.278 1.00 93.00 71 VAL A O 1
ATOM 558 N N . GLU A 1 72 ? 9.752 0.956 -11.004 1.00 92.06 72 GLU A N 1
ATOM 559 C CA . GLU A 1 72 ? 8.712 1.113 -12.018 1.00 92.06 72 GLU A CA 1
ATOM 560 C C . GLU A 1 72 ? 8.283 2.596 -12.069 1.00 92.06 72 GLU A C 1
ATOM 562 O O . GLU A 1 72 ? 8.018 3.192 -11.023 1.00 92.06 72 GLU A O 1
ATOM 567 N N . PRO A 1 73 ? 8.298 3.236 -13.252 1.00 86.50 73 PRO A N 1
ATOM 568 C CA . PRO A 1 73 ? 8.198 4.690 -13.361 1.00 86.50 73 PRO A CA 1
ATOM 569 C C . PRO A 1 73 ? 6.813 5.277 -13.060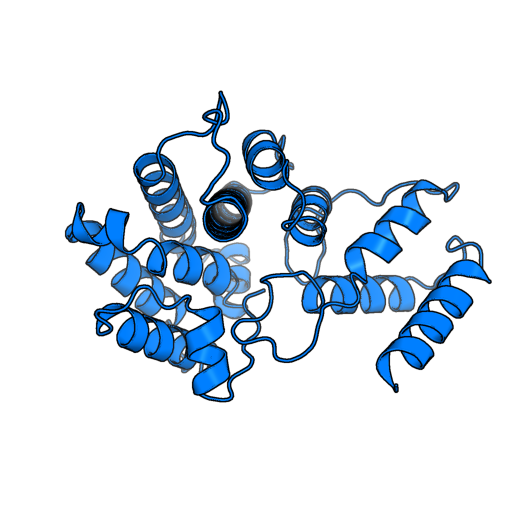 1.00 86.50 73 PRO A C 1
ATOM 571 O O . PRO A 1 73 ? 6.743 6.464 -12.746 1.00 86.50 73 PRO A O 1
ATOM 574 N N . VAL A 1 74 ? 5.727 4.510 -13.179 1.00 85.56 74 VAL A N 1
ATOM 575 C CA . VAL A 1 74 ? 4.362 5.019 -12.982 1.00 85.56 74 VAL A CA 1
ATOM 576 C C . VAL A 1 74 ? 3.963 4.997 -11.514 1.00 85.56 74 VAL A C 1
ATOM 578 O O . VAL A 1 74 ? 3.510 6.013 -10.994 1.00 85.56 74 VAL A O 1
ATOM 581 N N . SER A 1 75 ? 4.164 3.875 -10.829 1.00 88.06 75 SER A N 1
ATOM 582 C CA . SER A 1 75 ? 3.905 3.749 -9.401 1.00 88.06 75 SER A CA 1
ATOM 583 C C . SER A 1 75 ? 5.067 4.253 -8.556 1.00 88.06 75 SER A C 1
ATOM 585 O O . SER A 1 75 ? 4.921 4.344 -7.349 1.00 88.06 75 SER A O 1
ATOM 587 N N . GLY A 1 76 ? 6.257 4.477 -9.117 1.00 90.62 76 GLY A N 1
ATOM 588 C CA . GLY A 1 76 ? 7.439 4.868 -8.341 1.00 90.62 76 GLY A CA 1
ATOM 589 C C . GLY A 1 76 ? 7.885 3.820 -7.313 1.00 90.62 76 GLY A C 1
ATOM 590 O O . GLY A 1 76 ? 8.617 4.155 -6.380 1.00 90.62 76 GLY A O 1
ATOM 591 N N . LEU A 1 77 ? 7.445 2.562 -7.456 1.00 94.25 77 LEU A N 1
ATOM 592 C CA . LEU A 1 77 ? 7.778 1.468 -6.542 1.00 94.25 77 LEU A CA 1
ATOM 593 C C . LEU A 1 77 ? 8.849 0.556 -7.147 1.00 94.25 77 LEU A C 1
ATOM 595 O O . LEU A 1 77 ? 8.864 0.339 -8.361 1.00 94.25 77 LEU A O 1
ATOM 599 N N . PRO A 1 78 ? 9.714 -0.045 -6.316 1.00 96.12 78 PRO A N 1
ATOM 600 C CA . PRO A 1 78 ? 10.655 -1.063 -6.741 1.00 96.12 78 PRO A CA 1
ATOM 601 C C . PRO A 1 78 ? 9.931 -2.215 -7.417 1.00 96.12 78 PRO A C 1
ATOM 603 O O . PRO A 1 78 ? 9.010 -2.806 -6.844 1.00 96.12 78 PRO A O 1
ATOM 606 N N . ARG A 1 79 ? 10.393 -2.603 -8.606 1.00 95.69 79 ARG A N 1
ATOM 607 C CA . ARG A 1 79 ? 9.887 -3.788 -9.309 1.00 95.69 79 ARG A CA 1
ATOM 608 C C . ARG A 1 79 ? 9.961 -5.040 -8.435 1.00 95.69 79 ARG A C 1
ATOM 610 O O . ARG A 1 79 ? 9.066 -5.877 -8.488 1.00 95.69 79 ARG A O 1
ATOM 617 N N . SER A 1 80 ? 10.993 -5.138 -7.597 1.00 96.06 80 SER A N 1
ATOM 618 C CA . SER A 1 80 ? 11.178 -6.225 -6.627 1.00 96.06 80 SER A CA 1
ATOM 619 C C . SER A 1 80 ? 10.144 -6.219 -5.494 1.00 96.06 80 SER A C 1
ATOM 621 O O . SER A 1 80 ? 9.797 -7.279 -4.980 1.00 96.06 80 SER A O 1
ATOM 623 N N . LEU A 1 81 ? 9.625 -5.050 -5.110 1.00 97.31 81 LEU A N 1
ATOM 624 C CA . LEU A 1 81 ? 8.550 -4.928 -4.124 1.00 97.31 81 LEU A CA 1
ATOM 625 C C . LEU A 1 81 ? 7.192 -5.258 -4.759 1.00 97.31 81 LEU A C 1
ATOM 627 O O . LEU A 1 81 ? 6.394 -5.986 -4.168 1.00 97.31 81 LEU A O 1
ATOM 631 N N . LEU A 1 82 ? 6.958 -4.787 -5.990 1.00 96.94 82 LEU A N 1
ATOM 632 C CA . LEU A 1 82 ? 5.769 -5.118 -6.784 1.00 96.94 82 LEU A CA 1
ATOM 633 C C . LEU A 1 82 ? 5.642 -6.628 -7.042 1.00 96.94 82 LEU A C 1
ATOM 635 O O . LEU A 1 82 ? 4.534 -7.160 -7.037 1.00 96.94 82 LEU A O 1
ATOM 639 N N . ASP A 1 83 ? 6.761 -7.343 -7.175 1.00 96.12 83 ASP A N 1
ATOM 640 C CA . ASP A 1 83 ? 6.769 -8.809 -7.285 1.00 96.12 83 ASP A CA 1
ATOM 641 C C . ASP A 1 83 ? 6.161 -9.506 -6.070 1.00 96.12 83 ASP A C 1
ATOM 643 O O . ASP A 1 83 ? 5.491 -10.533 -6.211 1.00 96.12 83 ASP A O 1
ATOM 647 N N . ILE A 1 84 ? 6.377 -8.945 -4.878 1.00 97.56 84 ILE A N 1
ATOM 648 C CA . ILE A 1 84 ? 5.807 -9.470 -3.637 1.00 97.56 84 ILE A CA 1
ATOM 649 C C . ILE A 1 84 ? 4.309 -9.156 -3.595 1.00 97.56 84 ILE A C 1
ATOM 651 O O . ILE A 1 84 ? 3.513 -10.051 -3.315 1.00 97.56 84 ILE A O 1
ATOM 655 N N . PHE A 1 85 ? 3.910 -7.930 -3.951 1.00 97.19 85 PHE A N 1
ATOM 656 C CA . PHE A 1 85 ? 2.500 -7.536 -4.050 1.00 97.19 85 PHE A CA 1
ATOM 657 C C . PHE A 1 85 ? 1.705 -8.396 -5.036 1.00 97.19 85 PHE A C 1
ATOM 659 O O . PHE A 1 85 ? 0.619 -8.870 -4.714 1.00 97.19 85 PHE A O 1
ATOM 666 N N . ALA A 1 86 ? 2.262 -8.687 -6.210 1.00 96.00 86 ALA A N 1
ATOM 667 C CA . ALA A 1 86 ? 1.617 -9.538 -7.209 1.00 96.00 86 ALA A CA 1
ATOM 668 C C . ALA A 1 86 ? 1.372 -10.983 -6.727 1.00 96.00 86 ALA A C 1
ATOM 670 O O . ALA A 1 86 ? 0.620 -11.730 -7.359 1.00 96.00 86 ALA A O 1
ATOM 671 N N . ARG A 1 87 ? 2.013 -11.378 -5.620 1.00 95.12 87 ARG A N 1
ATOM 672 C CA . ARG A 1 87 ? 1.939 -12.694 -4.974 1.00 95.12 87 ARG A CA 1
ATOM 673 C C . ARG A 1 87 ? 1.484 -12.589 -3.512 1.00 95.12 87 ARG A C 1
ATOM 675 O O . ARG A 1 87 ? 1.791 -13.476 -2.718 1.00 95.12 87 ARG A O 1
ATOM 682 N N . ILE A 1 88 ? 0.765 -11.522 -3.150 1.00 94.56 88 ILE A N 1
ATOM 683 C CA . ILE A 1 88 ? 0.374 -11.226 -1.761 1.00 94.56 88 ILE A CA 1
ATOM 684 C C . ILE A 1 88 ? -0.517 -12.303 -1.123 1.00 94.56 88 ILE A C 1
ATOM 686 O O . ILE A 1 88 ? -0.502 -12.480 0.090 1.00 94.56 88 ILE A O 1
ATOM 690 N N . GLU A 1 89 ? -1.241 -13.061 -1.944 1.00 91.06 89 GLU A N 1
ATOM 691 C CA . GLU A 1 89 ? -2.103 -14.172 -1.521 1.00 91.06 89 GLU A CA 1
ATOM 692 C C . GLU A 1 89 ? -1.312 -15.448 -1.171 1.00 91.06 89 GLU A C 1
ATOM 694 O O . GLU A 1 89 ? -1.865 -16.387 -0.601 1.00 91.06 89 GLU A O 1
ATOM 699 N N . GLU A 1 90 ? -0.015 -15.524 -1.507 1.00 91.31 90 GLU A N 1
ATOM 700 C CA . GLU A 1 90 ? 0.809 -16.686 -1.169 1.00 91.31 90 GLU A CA 1
ATOM 701 C C . GLU A 1 90 ? 1.096 -16.737 0.350 1.00 91.31 90 GLU A C 1
ATOM 703 O O . GLU A 1 90 ? 1.407 -15.709 0.956 1.00 91.31 90 GLU A O 1
ATOM 708 N N . PRO A 1 91 ? 1.131 -17.926 0.990 1.00 87.88 91 PRO A N 1
ATOM 709 C CA . PRO A 1 91 ? 1.291 -18.046 2.449 1.00 87.88 91 PRO A CA 1
ATOM 710 C C . PRO A 1 91 ? 2.551 -17.390 3.041 1.00 87.88 91 PRO A C 1
ATOM 712 O O . PRO A 1 91 ? 2.594 -17.064 4.227 1.00 87.88 91 PRO A O 1
ATOM 715 N N . GLN A 1 92 ? 3.591 -17.221 2.219 1.00 89.88 92 GLN A N 1
ATOM 716 C CA . GLN A 1 92 ? 4.886 -16.642 2.589 1.00 89.88 92 GLN A CA 1
ATOM 717 C C . GLN A 1 92 ? 4.970 -15.127 2.320 1.00 89.88 92 GLN A C 1
ATOM 719 O O . GLN A 1 92 ? 6.008 -14.524 2.590 1.00 89.88 92 GLN A O 1
ATOM 724 N N . ALA A 1 93 ? 3.922 -14.493 1.779 1.00 93.81 93 ALA A N 1
ATOM 725 C CA . ALA A 1 93 ? 3.964 -13.097 1.343 1.00 93.81 93 ALA A CA 1
ATOM 726 C C . ALA A 1 93 ? 4.369 -12.131 2.465 1.00 93.81 93 ALA A C 1
ATOM 728 O O . ALA A 1 93 ? 5.269 -11.314 2.273 1.00 93.81 93 ALA A O 1
ATOM 729 N N . ALA A 1 94 ? 3.787 -12.283 3.660 1.00 94.06 94 ALA A N 1
ATOM 730 C CA . ALA A 1 94 ? 4.134 -11.464 4.821 1.00 94.06 94 ALA A CA 1
ATOM 731 C C . ALA A 1 94 ? 5.636 -11.535 5.146 1.00 94.06 94 ALA A C 1
ATOM 733 O O . ALA A 1 94 ? 6.280 -10.506 5.336 1.00 94.06 94 ALA A O 1
ATOM 734 N N . LEU A 1 95 ? 6.217 -12.740 5.149 1.00 93.69 95 LEU A N 1
ATOM 735 C CA . LEU A 1 95 ? 7.643 -12.923 5.415 1.00 93.69 95 LEU A CA 1
ATOM 736 C C . LEU A 1 95 ? 8.506 -12.300 4.311 1.00 93.69 95 LEU A C 1
ATOM 738 O O . LEU A 1 95 ? 9.496 -11.643 4.619 1.00 93.69 95 LEU A O 1
ATOM 742 N N . ARG A 1 96 ? 8.108 -12.435 3.041 1.00 96.19 96 ARG A N 1
ATOM 743 C CA . ARG A 1 96 ? 8.818 -11.808 1.918 1.00 96.19 96 ARG A CA 1
ATOM 744 C C . ARG A 1 96 ? 8.821 -10.283 2.013 1.00 96.19 96 ARG A C 1
ATOM 746 O O . ARG A 1 96 ? 9.867 -9.689 1.786 1.00 96.19 96 ARG A O 1
ATOM 753 N N . PHE A 1 97 ? 7.715 -9.647 2.411 1.00 97.56 97 PHE A N 1
ATOM 754 C CA . PHE A 1 97 ? 7.708 -8.204 2.693 1.00 97.56 97 PHE A CA 1
ATOM 755 C C . PHE A 1 97 ? 8.647 -7.843 3.849 1.00 97.56 97 PHE A C 1
ATOM 757 O O . PHE A 1 97 ? 9.358 -6.839 3.793 1.00 97.56 97 PHE A O 1
ATOM 764 N N . LEU A 1 98 ? 8.673 -8.654 4.909 1.00 95.75 98 LEU A N 1
ATOM 765 C CA . LEU A 1 98 ? 9.547 -8.426 6.062 1.00 95.75 98 LEU A CA 1
ATOM 766 C C . LEU A 1 98 ? 11.037 -8.586 5.731 1.00 95.75 98 LEU A C 1
ATOM 768 O O . LEU A 1 98 ? 11.855 -7.897 6.333 1.00 95.75 98 LEU A O 1
ATOM 772 N N . GLN A 1 99 ? 11.366 -9.455 4.777 1.00 96.25 99 GLN A N 1
ATOM 773 C CA . GLN A 1 99 ? 12.728 -9.758 4.330 1.00 96.25 99 GLN A CA 1
ATOM 774 C C . GLN A 1 99 ? 13.147 -8.997 3.066 1.00 96.25 99 GLN A C 1
ATOM 776 O O . GLN A 1 99 ? 14.255 -9.210 2.574 1.00 96.25 99 GLN A O 1
ATOM 781 N N . TRP A 1 100 ? 12.279 -8.146 2.512 1.00 97.19 100 TRP A N 1
ATOM 782 C CA . TRP A 1 100 ? 12.592 -7.410 1.293 1.00 97.19 100 TRP A CA 1
ATOM 783 C C . TRP A 1 100 ? 13.835 -6.529 1.516 1.00 97.19 100 TRP A C 1
ATOM 785 O O . TRP A 1 100 ? 13.849 -5.742 2.466 1.00 97.19 100 TRP A O 1
ATOM 795 N N . PRO A 1 101 ? 14.880 -6.656 0.675 1.00 94.00 101 PRO A N 1
ATOM 796 C CA . PRO A 1 101 ? 16.201 -6.082 0.946 1.00 94.00 101 PRO A CA 1
ATOM 797 C C . PRO A 1 101 ? 16.268 -4.559 0.789 1.00 94.00 101 PRO A C 1
ATOM 799 O O . PRO A 1 101 ? 17.268 -3.957 1.175 1.00 94.00 101 PRO A O 1
ATOM 802 N N . GLY A 1 102 ? 15.232 -3.939 0.224 1.00 93.56 102 GLY A N 1
ATOM 803 C CA . GLY A 1 102 ? 15.268 -2.541 -0.181 1.00 93.56 102 GLY A CA 1
ATOM 804 C C . GLY A 1 102 ? 15.756 -2.349 -1.615 1.00 93.56 102 GLY A C 1
ATOM 805 O O . GLY A 1 102 ? 16.191 -3.283 -2.290 1.00 93.56 102 GLY A O 1
ATOM 806 N N . GLU A 1 103 ? 15.692 -1.103 -2.067 1.00 93.94 103 GLU A N 1
ATOM 807 C CA . GLU A 1 103 ? 16.335 -0.620 -3.287 1.00 93.94 103 GLU A CA 1
ATOM 808 C C . GLU A 1 103 ? 17.009 0.725 -2.964 1.00 93.94 103 GLU A C 1
ATOM 810 O O . GLU A 1 103 ? 16.679 1.360 -1.960 1.00 93.94 103 GLU A O 1
ATOM 815 N N . LEU A 1 104 ? 18.002 1.141 -3.753 1.00 92.25 104 LEU A N 1
ATOM 816 C CA . LEU A 1 104 ? 18.671 2.427 -3.540 1.00 92.25 104 LEU A CA 1
ATOM 817 C C . LEU A 1 104 ? 17.818 3.557 -4.125 1.00 92.25 104 LEU A C 1
ATOM 819 O O . LEU A 1 104 ? 17.465 3.530 -5.302 1.00 92.25 104 LEU A O 1
ATOM 823 N N . GLY A 1 105 ? 17.523 4.563 -3.307 1.00 90.69 105 GLY A N 1
ATOM 824 C CA . GLY A 1 105 ? 16.745 5.740 -3.681 1.00 90.69 105 GLY A CA 1
ATOM 825 C C . GLY A 1 105 ? 17.080 6.936 -2.792 1.00 90.69 105 GLY A C 1
ATOM 826 O O . GLY A 1 105 ? 17.954 6.855 -1.923 1.00 90.69 105 GLY A O 1
ATOM 827 N N . SER A 1 106 ? 16.394 8.059 -3.007 1.00 91.25 106 SER A N 1
ATOM 828 C CA . SER A 1 106 ? 16.486 9.199 -2.094 1.00 91.25 106 SER A CA 1
ATOM 829 C C . SER A 1 106 ? 15.900 8.839 -0.725 1.00 91.25 106 SER A C 1
ATOM 831 O O . SER A 1 106 ? 15.080 7.928 -0.608 1.00 91.25 106 SER A O 1
ATOM 833 N N . LEU A 1 107 ? 16.296 9.561 0.329 1.00 90.75 107 LEU A N 1
ATOM 834 C CA . LEU A 1 107 ? 15.791 9.310 1.687 1.00 90.75 107 LEU A CA 1
ATOM 835 C C . LEU A 1 107 ? 14.256 9.335 1.746 1.00 90.75 107 LEU A C 1
ATOM 837 O O . LEU A 1 107 ? 13.644 8.475 2.376 1.00 90.75 107 LEU A O 1
ATOM 841 N N . LEU A 1 108 ? 13.645 10.290 1.042 1.00 91.81 108 LEU A N 1
ATOM 842 C CA . LEU A 1 108 ? 12.196 10.439 0.958 1.00 91.81 108 LEU A CA 1
ATOM 843 C C . LEU A 1 108 ? 11.535 9.202 0.343 1.00 91.81 108 LEU A C 1
ATOM 845 O O . LEU A 1 108 ? 10.608 8.623 0.909 1.00 91.81 108 LEU A O 1
ATOM 849 N N . VAL A 1 109 ? 12.043 8.780 -0.811 1.00 92.06 109 VAL A N 1
ATOM 850 C CA . VAL A 1 109 ? 11.506 7.650 -1.565 1.00 92.06 109 VAL A CA 1
ATOM 851 C C . VAL A 1 109 ? 11.732 6.327 -0.817 1.00 92.06 109 VAL A C 1
ATOM 853 O O . VAL A 1 109 ? 10.859 5.463 -0.816 1.00 92.06 109 VAL A O 1
ATOM 856 N N . CYS A 1 110 ? 12.830 6.191 -0.071 1.00 94.81 110 CYS A N 1
ATOM 857 C CA . CYS A 1 110 ? 13.047 5.053 0.824 1.00 94.81 110 CYS A CA 1
ATOM 858 C C . CYS A 1 110 ? 11.970 4.955 1.921 1.00 94.81 110 CYS A C 1
ATOM 860 O O . CYS A 1 110 ? 11.498 3.855 2.209 1.00 94.81 110 CYS A O 1
ATOM 862 N N . HIS A 1 111 ? 11.537 6.077 2.511 1.00 95.75 111 HIS A N 1
ATOM 863 C CA . HIS A 1 111 ? 10.434 6.075 3.482 1.00 95.75 111 HIS A CA 1
ATOM 864 C C . HIS A 1 111 ? 9.091 5.705 2.847 1.00 95.75 111 HIS A C 1
ATOM 866 O O . HIS A 1 111 ? 8.309 4.969 3.452 1.00 95.75 111 HIS A O 1
ATOM 872 N N . LEU A 1 112 ? 8.844 6.149 1.613 1.00 95.69 112 LEU A N 1
ATOM 873 C CA . LEU A 1 112 ? 7.676 5.731 0.841 1.00 95.69 112 LEU A CA 1
ATOM 874 C C . LEU A 1 112 ? 7.677 4.211 0.614 1.00 95.69 112 LEU A C 1
ATOM 876 O O . LEU A 1 112 ? 6.679 3.540 0.883 1.00 95.69 112 LEU A O 1
ATOM 880 N N . TRP A 1 113 ? 8.798 3.652 0.158 1.00 97.44 113 TRP A N 1
ATOM 881 C CA . TRP A 1 113 ? 8.920 2.214 -0.080 1.00 97.44 113 TRP A CA 1
ATOM 882 C C . TRP A 1 113 ? 8.777 1.402 1.207 1.00 97.44 113 TRP A C 1
ATOM 884 O O . TRP A 1 113 ? 8.112 0.368 1.204 1.00 97.44 113 TRP A O 1
ATOM 894 N N . GLU A 1 114 ? 9.325 1.891 2.321 1.00 97.81 114 GLU A N 1
ATOM 895 C CA . GLU A 1 114 ? 9.150 1.279 3.640 1.00 97.81 114 GLU A CA 1
ATOM 896 C C . GLU A 1 114 ? 7.676 1.285 4.077 1.00 97.81 114 GLU A C 1
ATOM 898 O O . GLU A 1 114 ? 7.178 0.268 4.568 1.00 97.81 114 GLU A O 1
ATOM 903 N N . ALA A 1 115 ? 6.944 2.379 3.838 1.00 97.94 115 ALA A N 1
ATOM 904 C CA . ALA A 1 115 ? 5.509 2.446 4.111 1.00 97.94 115 ALA A CA 1
ATOM 905 C C . ALA A 1 115 ? 4.732 1.397 3.295 1.00 97.94 115 ALA A C 1
ATOM 907 O O . ALA A 1 115 ? 3.935 0.643 3.857 1.00 97.94 115 ALA A O 1
ATOM 908 N N . TYR A 1 116 ? 5.009 1.276 1.994 1.00 98.06 116 TYR A N 1
ATOM 909 C CA . TYR A 1 116 ? 4.393 0.252 1.144 1.00 98.06 116 TYR A CA 1
ATOM 910 C C . TYR A 1 116 ? 4.735 -1.168 1.591 1.00 98.06 116 TYR A C 1
ATOM 912 O O . TYR A 1 116 ? 3.849 -2.015 1.696 1.00 98.06 116 TYR A O 1
ATOM 920 N N . ARG A 1 117 ? 6.004 -1.431 1.901 1.00 98.06 117 ARG A N 1
ATOM 921 C CA . ARG A 1 117 ? 6.473 -2.734 2.378 1.00 98.06 117 ARG A CA 1
ATOM 922 C C . ARG A 1 117 ? 5.748 -3.165 3.650 1.00 98.06 117 ARG A C 1
ATOM 924 O O . ARG A 1 117 ? 5.279 -4.299 3.735 1.00 98.06 117 ARG A O 1
ATOM 931 N N . ILE A 1 118 ? 5.635 -2.273 4.635 1.00 98.38 118 ILE A N 1
ATOM 932 C CA . ILE A 1 118 ? 4.953 -2.578 5.898 1.00 98.38 118 ILE A CA 1
ATOM 933 C C . ILE A 1 118 ? 3.445 -2.744 5.677 1.00 98.38 118 ILE A C 1
ATOM 935 O O . ILE A 1 118 ? 2.852 -3.672 6.228 1.00 98.38 118 ILE A O 1
ATOM 939 N N . ALA A 1 119 ? 2.831 -1.893 4.852 1.00 98.19 119 ALA A N 1
ATOM 940 C CA . ALA A 1 119 ? 1.421 -2.017 4.500 1.00 98.19 119 ALA A CA 1
ATOM 941 C C . ALA A 1 119 ? 1.124 -3.366 3.819 1.00 98.19 119 ALA A C 1
ATOM 943 O O . ALA A 1 119 ? 0.218 -4.086 4.233 1.00 98.19 119 ALA A O 1
ATOM 944 N N . GLY A 1 120 ? 1.938 -3.772 2.842 1.00 97.31 120 GLY A N 1
ATOM 945 C CA . GLY A 1 120 ? 1.843 -5.088 2.206 1.00 97.31 120 GLY A CA 1
ATOM 946 C C . GLY A 1 120 ? 1.963 -6.243 3.205 1.00 97.31 120 GLY A C 1
ATOM 947 O O . GLY A 1 120 ? 1.165 -7.180 3.160 1.00 97.31 120 GLY A O 1
ATOM 948 N N . ALA A 1 121 ? 2.896 -6.155 4.161 1.00 97.19 121 ALA A N 1
ATOM 949 C CA . ALA A 1 121 ? 3.040 -7.159 5.215 1.00 97.19 121 ALA A CA 1
ATOM 950 C C . ALA A 1 121 ? 1.780 -7.274 6.089 1.00 97.19 121 ALA A C 1
ATOM 952 O O . ALA A 1 121 ? 1.320 -8.387 6.338 1.00 97.19 121 ALA A O 1
ATOM 953 N N . LEU A 1 122 ? 1.213 -6.145 6.531 1.00 96.38 122 LEU A N 1
ATOM 954 C CA . LEU A 1 122 ? -0.015 -6.114 7.335 1.00 96.38 122 LEU A CA 1
ATOM 955 C C . LEU A 1 122 ? -1.193 -6.747 6.589 1.00 96.38 122 LEU A C 1
ATOM 957 O O . LEU A 1 122 ? -1.884 -7.591 7.152 1.00 96.38 122 LEU A O 1
ATOM 961 N N . VAL A 1 123 ? -1.377 -6.403 5.313 1.00 95.12 123 VAL A N 1
ATOM 962 C CA . VAL A 1 123 ? -2.448 -6.979 4.488 1.00 95.12 123 VAL A CA 1
ATOM 963 C C . VAL A 1 123 ? -2.268 -8.489 4.316 1.00 95.12 123 VAL A C 1
ATOM 965 O O . VAL A 1 123 ? -3.212 -9.242 4.544 1.00 95.12 123 VAL A O 1
ATOM 968 N N . ALA A 1 124 ? -1.053 -8.958 4.015 1.00 94.44 124 ALA A N 1
ATOM 969 C CA . ALA A 1 124 ? -0.764 -10.389 3.901 1.00 94.44 124 ALA A CA 1
ATOM 970 C C . ALA A 1 124 ? -1.041 -11.159 5.211 1.00 94.44 124 ALA A C 1
ATOM 972 O O . ALA A 1 124 ? -1.525 -12.293 5.181 1.00 94.44 124 ALA A O 1
ATOM 973 N N . ILE A 1 125 ? -0.756 -10.549 6.369 1.00 91.94 125 ILE A N 1
ATOM 974 C CA . ILE A 1 125 ? -1.067 -11.124 7.687 1.00 91.94 125 ILE A CA 1
ATOM 975 C C . ILE A 1 125 ? -2.585 -11.235 7.878 1.00 91.94 125 ILE A C 1
ATOM 977 O O . ILE A 1 125 ? -3.066 -12.307 8.252 1.00 91.94 125 ILE A O 1
ATOM 981 N N . SER A 1 126 ? -3.338 -10.169 7.587 1.00 89.38 126 SER A N 1
ATOM 982 C CA . SER A 1 126 ? -4.801 -10.153 7.708 1.00 89.38 126 SER A CA 1
ATOM 983 C C . SER A 1 126 ? -5.468 -11.196 6.803 1.00 89.38 126 SER A C 1
ATOM 985 O O . SER A 1 126 ? -6.262 -11.999 7.288 1.00 89.38 126 SER A O 1
ATOM 987 N N . MET A 1 127 ? -5.080 -11.274 5.524 1.00 87.62 127 MET A N 1
ATOM 988 C CA . MET A 1 127 ? -5.633 -12.254 4.571 1.00 87.62 127 MET A CA 1
ATOM 989 C C . MET A 1 127 ? -5.394 -13.702 5.023 1.00 87.62 127 MET A C 1
ATOM 991 O O . MET A 1 127 ? -6.253 -14.579 4.875 1.00 87.62 127 MET A O 1
ATOM 995 N N . ARG A 1 128 ? -4.227 -13.971 5.622 1.00 84.00 128 ARG A N 1
ATOM 996 C CA . ARG A 1 128 ? -3.917 -15.294 6.168 1.00 84.00 128 ARG A CA 1
ATOM 997 C C . ARG A 1 128 ? -4.769 -15.617 7.393 1.00 84.00 128 ARG A C 1
ATOM 999 O O . ARG A 1 128 ? -5.223 -16.753 7.511 1.00 84.00 128 ARG A O 1
ATOM 1006 N N . ALA A 1 129 ? -4.974 -14.653 8.289 1.00 81.00 129 ALA A N 1
ATOM 1007 C CA . ALA A 1 129 ? -5.809 -14.839 9.473 1.00 81.00 129 ALA A CA 1
ATOM 1008 C C . ALA A 1 129 ? -7.259 -15.193 9.095 1.00 81.00 129 ALA A C 1
ATOM 1010 O O . ALA A 1 129 ? -7.849 -16.075 9.714 1.00 81.00 129 ALA A O 1
ATOM 1011 N N . GLU A 1 130 ? -7.792 -14.579 8.035 1.00 76.50 130 GLU A N 1
ATOM 1012 C CA . GLU A 1 130 ? -9.124 -14.883 7.495 1.00 76.50 130 GLU A CA 1
ATOM 1013 C C . GLU A 1 130 ? -9.206 -16.295 6.888 1.00 76.50 130 GLU A C 1
ATOM 1015 O O . GLU A 1 130 ? -10.174 -17.020 7.116 1.00 76.50 130 GLU A O 1
ATOM 1020 N N . THR A 1 131 ? -8.171 -16.721 6.154 1.00 73.62 131 THR A N 1
ATOM 1021 C CA . THR A 1 131 ? -8.167 -18.010 5.435 1.00 73.62 131 THR A CA 1
ATOM 1022 C C . THR A 1 131 ? -7.868 -19.206 6.349 1.00 73.62 131 THR A C 1
ATOM 1024 O O . THR A 1 131 ? -8.417 -20.292 6.167 1.00 73.62 131 THR A O 1
ATOM 1027 N N . HIS A 1 132 ? -6.999 -19.024 7.348 1.00 65.81 132 HIS A N 1
ATOM 1028 C CA . HIS A 1 132 ? -6.445 -20.099 8.180 1.00 65.81 132 HIS A CA 1
ATOM 1029 C C . HIS A 1 132 ? -6.826 -19.992 9.660 1.00 65.81 132 HIS A C 1
ATOM 1031 O O . HIS A 1 132 ? -6.080 -20.463 10.517 1.00 65.81 132 HIS A O 1
ATOM 1037 N N . ALA A 1 133 ? -8.010 -19.462 9.980 1.00 56.25 133 ALA A N 1
ATOM 1038 C CA . ALA A 1 133 ? -8.538 -19.357 11.348 1.00 56.25 133 ALA A CA 1
ATOM 1039 C C . ALA A 1 133 ? -8.609 -20.690 12.146 1.00 56.25 133 ALA A C 1
ATOM 1041 O O . ALA A 1 133 ? -9.075 -20.694 13.282 1.00 56.25 133 ALA A O 1
ATOM 1042 N N . ARG A 1 134 ? -8.178 -21.827 11.575 1.00 46.41 134 ARG A N 1
ATOM 1043 C CA . ARG A 1 134 ? -8.203 -23.161 12.195 1.00 46.41 134 ARG A CA 1
ATOM 1044 C C . ARG A 1 134 ? -6.844 -23.862 12.324 1.00 46.41 134 ARG A C 1
ATOM 1046 O O . ARG A 1 134 ? -6.784 -24.820 13.080 1.00 46.41 134 ARG A O 1
ATOM 1053 N N . ASP A 1 135 ? -5.772 -23.374 11.692 1.00 45.12 135 ASP A N 1
ATOM 1054 C CA . ASP A 1 135 ? -4.447 -24.016 11.744 1.00 45.12 135 ASP A CA 1
ATOM 1055 C C . ASP A 1 135 ? -3.340 -22.978 11.991 1.00 45.12 135 ASP A C 1
ATOM 1057 O O . ASP A 1 135 ? -2.778 -22.398 11.058 1.00 45.12 135 ASP A O 1
ATOM 1061 N N . THR A 1 136 ? -2.995 -22.733 13.255 1.00 44.25 136 THR A N 1
ATOM 1062 C CA . THR A 1 136 ? -1.850 -21.889 13.623 1.00 44.25 136 THR A CA 1
ATOM 1063 C C . THR A 1 136 ? -0.746 -22.700 14.294 1.00 44.25 136 THR A C 1
ATOM 1065 O O . THR A 1 136 ? -0.809 -22.997 15.483 1.00 44.25 136 THR A O 1
ATOM 1068 N N . PRO A 1 137 ? 0.380 -22.925 13.606 1.00 43.56 137 PRO A N 1
ATOM 1069 C CA . PRO A 1 137 ? 1.676 -22.654 14.187 1.00 43.56 137 PRO A CA 1
ATOM 1070 C C . PRO A 1 137 ? 1.944 -21.157 14.002 1.00 43.56 137 PRO A C 1
ATOM 1072 O O . PRO A 1 137 ? 1.943 -20.652 12.874 1.00 43.56 137 PRO A O 1
ATOM 1075 N N . SER A 1 138 ? 2.163 -20.444 15.108 1.00 49.56 138 SER A N 1
ATOM 1076 C CA . SER A 1 138 ? 2.713 -19.087 15.115 1.00 49.56 138 SER A CA 1
ATOM 1077 C C . SER A 1 138 ? 3.840 -18.983 14.090 1.00 49.56 138 SER A C 1
ATOM 1079 O O . SER A 1 138 ? 4.834 -19.702 14.189 1.00 49.56 138 SER A O 1
ATOM 1081 N N . ALA A 1 139 ? 3.685 -18.119 13.086 1.00 56.34 139 ALA A N 1
ATOM 1082 C CA . ALA A 1 139 ? 4.738 -17.875 12.113 1.00 56.34 139 ALA A CA 1
ATOM 1083 C C . ALA A 1 139 ? 5.919 -17.216 12.841 1.00 56.34 139 ALA A C 1
ATOM 1085 O O . ALA A 1 139 ? 5.906 -16.016 13.116 1.00 56.34 139 ALA A O 1
ATOM 1086 N N . SER A 1 140 ? 6.919 -18.018 13.205 1.00 60.78 140 SER A N 1
ATOM 1087 C CA . SER A 1 140 ? 8.166 -17.556 13.808 1.00 60.78 140 SER A CA 1
ATOM 1088 C C . SER A 1 140 ? 8.767 -16.446 12.939 1.00 60.78 140 SER A C 1
ATOM 1090 O O . SER A 1 140 ? 9.103 -16.694 11.783 1.00 60.78 140 SER A O 1
ATOM 1092 N N . GLY A 1 141 ? 8.885 -15.230 13.479 1.00 74.25 141 GLY A N 1
ATOM 1093 C CA . GLY A 1 141 ? 9.546 -14.103 12.808 1.00 74.25 141 GLY A CA 1
ATOM 1094 C C . GLY A 1 141 ? 8.645 -12.946 12.361 1.00 74.25 141 GLY A C 1
ATOM 1095 O O . GLY A 1 141 ? 9.181 -11.939 11.905 1.00 74.25 141 GLY A O 1
ATOM 1096 N N . VAL A 1 142 ? 7.317 -13.029 12.515 1.00 83.69 142 VAL A N 1
ATOM 1097 C CA . VAL A 1 142 ? 6.424 -11.880 12.260 1.00 83.69 142 VAL A CA 1
ATOM 1098 C C . VAL A 1 142 ? 6.322 -11.002 13.520 1.00 83.69 142 VAL A C 1
ATOM 1100 O O . VAL A 1 142 ? 5.919 -11.508 14.569 1.00 83.69 142 VAL A O 1
ATOM 1103 N N . PRO A 1 143 ? 6.677 -9.701 13.462 1.00 88.69 143 PRO A N 1
ATOM 1104 C CA . PRO A 1 143 ? 6.511 -8.794 14.595 1.00 88.69 143 PRO A CA 1
ATOM 1105 C C . PRO A 1 143 ? 5.033 -8.587 14.969 1.00 88.69 143 PRO A C 1
ATOM 1107 O O . PRO A 1 143 ? 4.165 -8.718 14.105 1.00 88.69 143 PRO A O 1
ATOM 1110 N N . PRO A 1 144 ? 4.730 -8.177 16.216 1.00 90.81 144 PRO A N 1
ATOM 1111 C CA . PRO A 1 144 ? 3.376 -7.784 16.604 1.00 90.81 144 PRO A CA 1
ATOM 1112 C C . PRO A 1 144 ? 2.799 -6.707 15.674 1.00 90.81 144 PRO A C 1
ATOM 1114 O O . PRO A 1 144 ? 3.509 -5.769 15.299 1.00 90.81 144 PRO A O 1
ATOM 1117 N N . ALA A 1 145 ? 1.503 -6.802 15.355 1.00 92.56 145 ALA A N 1
ATOM 1118 C CA . ALA A 1 145 ? 0.825 -5.866 14.454 1.00 92.56 145 ALA A CA 1
ATOM 1119 C C . ALA A 1 145 ? 0.985 -4.403 14.904 1.00 92.56 145 ALA A C 1
ATOM 1121 O O . ALA A 1 145 ? 1.281 -3.543 14.079 1.00 92.56 145 ALA A O 1
ATOM 1122 N N . ALA A 1 146 ? 0.918 -4.130 16.213 1.00 95.50 146 ALA A N 1
ATOM 1123 C CA . ALA A 1 146 ? 1.144 -2.796 16.772 1.00 95.50 146 ALA A CA 1
ATOM 1124 C C . ALA A 1 146 ? 2.519 -2.203 16.412 1.00 95.50 146 ALA A C 1
ATOM 1126 O O . ALA A 1 146 ? 2.616 -1.025 16.069 1.00 95.50 146 ALA A O 1
ATOM 1127 N N . ASN A 1 147 ? 3.579 -3.020 16.403 1.00 96.31 147 ASN A N 1
ATOM 1128 C CA . ASN A 1 147 ? 4.917 -2.562 16.020 1.00 96.31 147 ASN A CA 1
ATOM 1129 C C . ASN A 1 147 ? 4.985 -2.218 14.528 1.00 96.31 147 ASN A C 1
ATOM 1131 O O . ASN A 1 147 ? 5.641 -1.247 14.148 1.00 96.31 147 ASN A O 1
ATOM 1135 N N . LEU A 1 148 ? 4.316 -3.009 13.685 1.00 97.31 148 LEU A N 1
ATOM 1136 C CA . LEU A 1 148 ? 4.231 -2.745 12.250 1.00 97.31 148 LEU A CA 1
ATOM 1137 C C . LEU A 1 148 ? 3.421 -1.473 11.978 1.00 97.31 148 LEU A C 1
ATOM 1139 O O . LEU A 1 148 ? 3.900 -0.609 11.252 1.00 97.31 148 LEU A O 1
ATOM 1143 N N . VAL A 1 149 ? 2.264 -1.296 12.620 1.00 97.94 149 VAL A N 1
ATOM 1144 C CA . VAL A 1 149 ? 1.444 -0.079 12.493 1.00 97.94 149 VAL A CA 1
ATOM 1145 C C . VAL A 1 149 ? 2.217 1.160 12.927 1.00 97.94 149 VAL A C 1
ATOM 1147 O O . VAL A 1 149 ? 2.256 2.134 12.184 1.00 97.94 149 VAL A O 1
ATOM 1150 N N . ASN A 1 150 ? 2.908 1.121 14.068 1.00 98.00 150 ASN A N 1
ATOM 1151 C CA . ASN A 1 150 ? 3.723 2.251 14.512 1.00 98.00 150 ASN A CA 1
ATOM 1152 C C . ASN A 1 150 ? 4.802 2.630 13.477 1.00 98.00 150 ASN A C 1
ATOM 1154 O O . ASN A 1 150 ? 4.957 3.799 13.128 1.00 98.00 150 ASN A O 1
ATOM 1158 N N . ARG A 1 151 ? 5.523 1.639 12.933 1.00 98.06 151 ARG A N 1
ATOM 1159 C CA . ARG A 1 151 ? 6.546 1.867 11.896 1.00 98.06 151 ARG A CA 1
ATOM 1160 C C . ARG A 1 151 ? 5.954 2.370 10.579 1.00 98.06 151 ARG A C 1
ATOM 1162 O O . ARG A 1 151 ? 6.588 3.182 9.907 1.00 98.06 151 ARG A O 1
ATOM 1169 N N . LEU A 1 152 ? 4.763 1.899 10.217 1.00 98.56 152 LEU A N 1
ATOM 1170 C CA . LEU A 1 152 ? 4.020 2.371 9.053 1.00 98.56 152 LEU A CA 1
ATOM 1171 C C . LEU A 1 152 ? 3.664 3.850 9.213 1.00 98.56 152 LEU A C 1
ATOM 1173 O O . LEU A 1 152 ? 4.009 4.652 8.350 1.00 98.56 152 LEU A O 1
ATOM 1177 N N . LEU A 1 153 ? 3.054 4.224 10.342 1.00 98.12 153 LEU A N 1
ATOM 1178 C CA . LEU A 1 153 ? 2.703 5.613 10.640 1.00 98.12 153 LEU A CA 1
ATOM 1179 C C . LEU A 1 153 ? 3.937 6.518 10.667 1.00 98.12 153 LEU A C 1
ATOM 1181 O O . LEU A 1 153 ? 3.890 7.605 10.105 1.00 98.12 153 LEU A O 1
ATOM 1185 N N . ALA A 1 154 ? 5.047 6.060 11.251 1.00 97.62 154 ALA A N 1
ATOM 1186 C CA . ALA A 1 154 ? 6.300 6.811 11.267 1.00 97.62 154 ALA A CA 1
ATOM 1187 C C . ALA A 1 154 ? 6.879 7.025 9.857 1.00 97.62 154 ALA A C 1
ATOM 1189 O O . ALA A 1 154 ? 7.384 8.103 9.555 1.00 97.62 154 ALA A O 1
ATOM 1190 N N . SER A 1 155 ? 6.781 6.018 8.984 1.00 97.50 155 SER A N 1
ATOM 1191 C CA . SER A 1 155 ? 7.281 6.095 7.607 1.00 97.50 155 SER A CA 1
ATOM 1192 C C . SER A 1 155 ? 6.414 7.023 6.749 1.00 97.50 155 SER A C 1
ATOM 1194 O O . SER A 1 155 ? 6.951 7.845 6.014 1.00 97.50 155 SER A O 1
ATOM 1196 N N . ILE A 1 156 ? 5.085 6.971 6.910 1.00 96.62 156 ILE A N 1
ATOM 1197 C CA . ILE A 1 156 ? 4.150 7.925 6.289 1.00 96.62 156 ILE A CA 1
ATOM 1198 C C . ILE A 1 156 ? 4.440 9.352 6.775 1.00 96.62 156 ILE A C 1
ATOM 1200 O O . ILE A 1 156 ? 4.559 10.264 5.960 1.00 96.62 156 ILE A O 1
ATOM 1204 N N . ALA A 1 157 ? 4.613 9.542 8.087 1.00 95.19 157 ALA A N 1
ATOM 1205 C CA . ALA A 1 157 ? 4.916 10.846 8.668 1.00 95.19 157 ALA A CA 1
ATOM 1206 C C . ALA A 1 157 ? 6.241 11.422 8.145 1.00 95.19 157 ALA A C 1
ATOM 1208 O O . ALA A 1 157 ? 6.315 12.616 7.881 1.00 95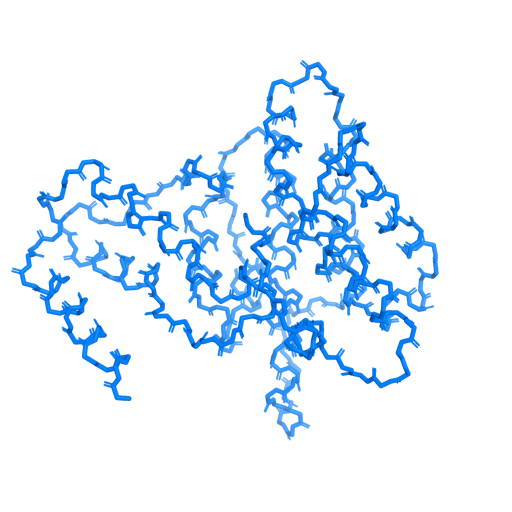.19 157 ALA A O 1
ATOM 1209 N N . ALA A 1 158 ? 7.272 10.591 7.949 1.00 94.06 158 ALA A N 1
ATOM 1210 C CA . ALA A 1 158 ? 8.545 11.028 7.376 1.00 94.06 158 ALA A CA 1
ATOM 1211 C C . ALA A 1 158 ? 8.397 11.530 5.930 1.00 94.06 158 ALA A C 1
ATOM 1213 O O . ALA A 1 158 ? 9.032 12.518 5.560 1.00 94.06 158 ALA A O 1
ATOM 1214 N N . VAL A 1 159 ? 7.533 10.893 5.128 1.00 92.75 159 VAL A N 1
ATOM 1215 C CA . VAL A 1 159 ? 7.231 11.368 3.770 1.00 92.75 159 VAL A CA 1
ATOM 1216 C C . VAL A 1 159 ? 6.511 12.713 3.825 1.00 92.75 159 VAL A C 1
ATOM 1218 O O . VAL A 1 159 ? 6.978 13.668 3.215 1.00 92.75 159 VAL A O 1
ATOM 1221 N N . LEU A 1 160 ? 5.437 12.804 4.612 1.00 90.69 160 LEU A N 1
ATOM 1222 C CA . LEU A 1 160 ? 4.591 13.999 4.707 1.00 90.69 160 LEU A CA 1
ATOM 1223 C C . LEU A 1 160 ? 5.263 15.198 5.392 1.00 90.69 160 LEU A C 1
ATOM 1225 O O . LEU A 1 160 ? 4.871 16.337 5.167 1.00 90.69 160 LEU A O 1
ATOM 1229 N N . ALA A 1 161 ? 6.253 14.961 6.253 1.00 88.81 161 ALA A N 1
ATOM 1230 C CA . ALA A 1 161 ? 7.011 16.024 6.912 1.00 88.81 161 ALA A CA 1
ATOM 1231 C C . ALA A 1 161 ? 8.001 16.728 5.969 1.00 88.81 161 ALA A C 1
ATOM 1233 O O . ALA A 1 161 ? 8.597 17.738 6.351 1.00 88.81 161 ALA A O 1
ATOM 1234 N N . THR A 1 162 ? 8.211 16.198 4.761 1.00 83.44 162 THR A N 1
ATOM 1235 C CA . THR A 1 162 ? 9.081 16.830 3.771 1.00 83.44 162 THR A CA 1
ATO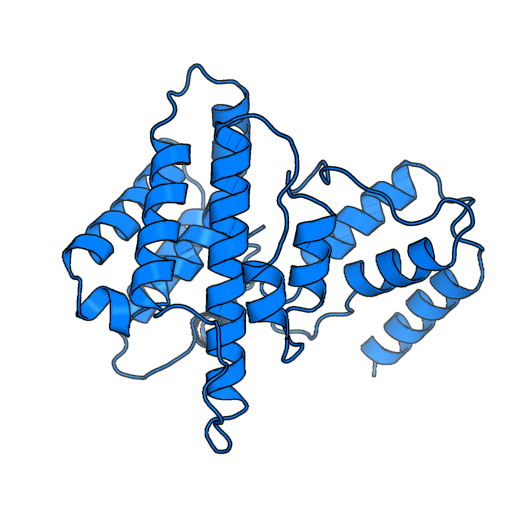M 1236 C C . THR A 1 162 ? 8.366 18.040 3.175 1.00 83.44 162 THR A C 1
ATOM 1238 O O . THR A 1 162 ? 7.211 17.952 2.789 1.00 83.44 162 THR A O 1
ATOM 1241 N N . GLY A 1 163 ? 9.027 19.199 3.146 1.00 70.06 163 GLY A N 1
ATOM 1242 C CA . GLY A 1 163 ? 8.405 20.439 2.674 1.00 70.06 163 GLY A CA 1
ATOM 1243 C C . GLY A 1 163 ? 8.079 20.435 1.176 1.00 70.06 163 GLY A C 1
ATOM 1244 O O . GLY A 1 163 ? 8.697 19.712 0.390 1.00 70.06 163 GLY A O 1
ATOM 1245 N N . ASP A 1 164 ? 7.148 21.307 0.783 1.00 68.56 164 ASP A N 1
ATOM 1246 C CA . ASP A 1 164 ? 6.659 21.460 -0.597 1.00 68.56 164 ASP A CA 1
ATOM 1247 C C . ASP A 1 164 ? 7.736 21.915 -1.600 1.00 68.56 164 ASP A C 1
ATOM 1249 O O . ASP A 1 164 ? 7.573 21.727 -2.801 1.00 68.56 164 ASP A O 1
ATOM 1253 N N . ASP A 1 165 ? 8.871 22.438 -1.126 1.00 70.94 165 ASP A N 1
ATOM 1254 C CA . ASP A 1 165 ? 9.998 22.855 -1.974 1.00 70.94 165 ASP A CA 1
ATOM 1255 C C . ASP A 1 165 ? 10.768 21.671 -2.600 1.00 70.94 165 ASP A C 1
ATOM 1257 O O . ASP A 1 165 ? 11.675 21.859 -3.416 1.00 70.94 165 ASP A O 1
ATOM 1261 N N . ASN A 1 166 ? 10.444 20.431 -2.220 1.00 79.50 166 ASN A N 1
ATOM 1262 C CA . ASN A 1 166 ? 11.066 19.233 -2.769 1.00 79.50 166 ASN A CA 1
ATOM 1263 C C . ASN A 1 166 ? 10.256 18.679 -3.961 1.00 79.50 166 ASN A C 1
ATOM 1265 O O . ASN A 1 166 ? 9.146 18.183 -3.795 1.00 79.50 166 ASN A O 1
ATOM 1269 N N . ILE A 1 167 ? 10.853 18.671 -5.160 1.00 77.81 167 ILE A N 1
ATOM 1270 C CA . ILE A 1 167 ? 10.227 18.170 -6.404 1.00 77.81 167 ILE A CA 1
ATOM 1271 C C . ILE A 1 167 ? 9.784 16.699 -6.294 1.00 77.81 167 ILE A C 1
ATOM 1273 O O . ILE A 1 167 ? 8.777 16.303 -6.882 1.00 77.81 167 ILE A O 1
ATOM 1277 N N . GLU A 1 168 ? 10.531 15.855 -5.577 1.00 76.88 168 GLU A N 1
ATOM 1278 C CA . GLU A 1 168 ? 10.130 14.460 -5.349 1.00 76.88 168 GLU A CA 1
ATOM 1279 C C . GLU A 1 168 ? 8.910 14.383 -4.427 1.00 76.88 168 GLU A C 1
ATOM 1281 O O . GLU A 1 168 ? 8.003 13.593 -4.686 1.00 76.88 168 GLU A O 1
ATOM 1286 N N . HIS A 1 169 ? 8.851 15.241 -3.406 1.00 80.00 169 HIS A N 1
ATOM 1287 C CA . HIS A 1 169 ? 7.692 15.351 -2.522 1.00 80.00 169 HIS A CA 1
ATOM 1288 C C . HIS A 1 169 ? 6.455 15.830 -3.287 1.00 80.00 169 HIS A C 1
ATOM 1290 O O . HIS A 1 169 ? 5.406 15.196 -3.201 1.00 80.00 169 HIS A O 1
ATOM 1296 N N . GLU A 1 170 ? 6.583 16.862 -4.123 1.00 76.94 170 GLU A N 1
ATOM 1297 C CA . GLU A 1 170 ? 5.479 17.359 -4.951 1.00 76.94 170 GLU A CA 1
ATOM 1298 C C . GLU A 1 170 ? 4.912 16.260 -5.868 1.00 76.94 170 GLU A C 1
ATOM 1300 O O . GLU A 1 170 ? 3.696 16.101 -5.977 1.00 76.94 170 GLU A O 1
ATOM 1305 N N . LYS A 1 171 ? 5.776 15.440 -6.482 1.00 78.94 171 LYS A N 1
ATOM 1306 C CA . LYS A 1 171 ? 5.353 14.300 -7.318 1.00 78.94 171 LYS A CA 1
ATOM 1307 C C . LYS A 1 171 ? 4.623 13.220 -6.516 1.00 78.94 171 LYS A C 1
ATOM 1309 O O . LYS A 1 171 ? 3.590 12.715 -6.963 1.00 78.94 171 LYS A O 1
ATOM 1314 N N . ILE A 1 172 ? 5.144 12.865 -5.342 1.00 75.19 172 ILE A N 1
ATOM 1315 C CA . ILE A 1 172 ? 4.528 11.892 -4.425 1.00 75.19 172 ILE A CA 1
ATOM 1316 C C . ILE A 1 172 ? 3.140 12.383 -3.991 1.00 75.19 172 ILE A C 1
ATOM 1318 O O . ILE A 1 172 ? 2.155 11.649 -4.089 1.00 75.19 172 ILE A O 1
ATOM 1322 N N . MET A 1 173 ? 3.033 13.645 -3.580 1.00 75.38 173 MET A N 1
ATOM 1323 C CA . MET A 1 173 ? 1.771 14.228 -3.128 1.00 75.38 173 MET A CA 1
ATOM 1324 C C . MET A 1 173 ? 0.776 14.400 -4.278 1.00 75.38 173 MET A C 1
ATOM 1326 O O . MET A 1 173 ? -0.393 14.040 -4.144 1.00 75.38 173 MET A O 1
ATOM 1330 N N . GLY A 1 174 ? 1.235 14.847 -5.449 1.00 71.56 174 GLY A N 1
ATOM 1331 C CA . GLY A 1 174 ? 0.398 15.020 -6.638 1.00 71.56 174 GLY A CA 1
ATOM 1332 C C . GLY A 1 174 ? -0.225 13.720 -7.157 1.00 71.56 174 GLY A C 1
ATOM 1333 O O . GLY A 1 174 ? -1.294 13.748 -7.767 1.00 71.56 174 GLY A O 1
ATOM 1334 N N . THR A 1 175 ? 0.398 12.571 -6.885 1.00 74.81 175 THR A N 1
ATOM 1335 C CA . THR A 1 175 ? -0.108 11.251 -7.290 1.00 74.81 175 THR A CA 1
ATOM 1336 C C . THR A 1 175 ? -0.972 10.577 -6.227 1.00 74.81 175 THR A C 1
ATOM 1338 O O . THR A 1 175 ? -1.586 9.558 -6.519 1.00 74.81 175 THR A O 1
ATOM 1341 N N . ASN A 1 176 ? -1.113 11.139 -5.018 1.00 82.06 176 ASN A N 1
ATOM 1342 C CA . ASN A 1 176 ? -1.784 10.498 -3.875 1.00 82.06 176 ASN A CA 1
ATOM 1343 C C . ASN A 1 176 ? -1.279 9.067 -3.592 1.00 82.06 176 ASN A C 1
ATOM 1345 O O . ASN A 1 176 ? -2.039 8.213 -3.135 1.00 82.06 176 ASN A O 1
ATOM 1349 N N . ILE A 1 177 ? 0.001 8.804 -3.859 1.00 88.31 177 ILE A N 1
ATOM 1350 C CA . ILE A 1 177 ? 0.623 7.480 -3.720 1.00 88.31 177 ILE A CA 1
ATOM 1351 C C . ILE A 1 177 ? 0.601 6.962 -2.269 1.00 88.31 177 ILE A C 1
ATOM 1353 O O . ILE A 1 177 ? 0.658 5.771 -2.003 1.00 88.31 177 ILE A O 1
ATOM 1357 N N . LEU A 1 178 ? 0.438 7.839 -1.277 1.00 92.75 178 LEU A N 1
ATOM 1358 C CA . LEU A 1 178 ? 0.304 7.426 0.123 1.00 92.75 178 LEU A CA 1
ATOM 1359 C C . LEU A 1 178 ? -1.074 6.836 0.473 1.00 92.75 178 LEU A C 1
ATOM 1361 O O . LEU A 1 178 ? -1.264 6.373 1.599 1.00 92.75 178 LEU A O 1
ATOM 1365 N N . LEU A 1 179 ? -2.036 6.801 -0.456 1.00 93.44 179 LEU A N 1
ATOM 1366 C CA . LEU A 1 179 ? -3.369 6.266 -0.176 1.00 93.44 179 LEU A CA 1
ATOM 1367 C C . LEU A 1 179 ? -3.343 4.801 0.249 1.00 93.44 179 LEU A C 1
ATOM 1369 O O . LEU A 1 179 ? -3.956 4.467 1.261 1.00 93.44 179 LEU A O 1
ATOM 1373 N N . TYR A 1 180 ? -2.618 3.939 -0.466 1.00 95.50 180 TYR A N 1
ATOM 1374 C CA . TYR A 1 180 ? -2.502 2.530 -0.091 1.00 95.50 180 TYR A CA 1
ATOM 1375 C C . TYR A 1 180 ? -1.992 2.328 1.352 1.00 95.50 180 TYR A C 1
ATOM 1377 O O . TYR A 1 180 ? -2.689 1.677 2.144 1.00 95.50 180 TYR A O 1
ATOM 1385 N N . PRO A 1 181 ? -0.829 2.884 1.757 1.00 97.31 181 PRO A N 1
ATOM 1386 C CA . PRO A 1 181 ? -0.334 2.702 3.118 1.00 97.31 181 PRO A CA 1
ATOM 1387 C C . PRO A 1 181 ? -1.213 3.367 4.188 1.00 97.31 181 PRO A C 1
ATOM 1389 O O . PRO A 1 181 ? -1.387 2.789 5.261 1.00 97.31 181 PRO A O 1
ATOM 1392 N N . ILE A 1 182 ? -1.818 4.529 3.916 1.00 96.75 182 ILE A N 1
ATOM 1393 C CA . ILE A 1 182 ? -2.708 5.200 4.879 1.00 96.75 182 ILE A CA 1
ATOM 1394 C C . ILE A 1 182 ? -3.996 4.398 5.092 1.00 96.75 182 ILE A C 1
ATOM 1396 O O . ILE A 1 182 ? -4.384 4.160 6.237 1.00 96.75 182 ILE A O 1
ATOM 1400 N N . VAL A 1 183 ? -4.640 3.943 4.012 1.00 97.00 183 VAL A N 1
ATOM 1401 C CA . VAL A 1 183 ? -5.838 3.094 4.095 1.00 97.00 183 VAL A CA 1
ATOM 1402 C C . VAL A 1 183 ? -5.510 1.809 4.850 1.00 97.00 183 VAL A C 1
ATOM 1404 O O . VAL A 1 183 ? -6.245 1.434 5.757 1.00 97.00 183 VAL A O 1
ATOM 1407 N N . THR A 1 184 ? -4.367 1.184 4.563 1.00 97.19 184 THR A N 1
ATOM 1408 C CA . THR A 1 184 ? -3.926 -0.025 5.272 1.00 97.19 184 THR A CA 1
ATOM 1409 C C . THR A 1 184 ? -3.718 0.212 6.768 1.00 97.19 184 THR A C 1
ATOM 1411 O O . THR A 1 184 ? -4.079 -0.640 7.576 1.00 97.19 184 THR A O 1
ATOM 1414 N N . ALA A 1 185 ? -3.153 1.356 7.170 1.00 97.38 185 ALA A N 1
ATOM 1415 C CA . ALA A 1 185 ? -3.046 1.705 8.585 1.00 97.38 185 ALA A CA 1
ATOM 1416 C C . ALA A 1 185 ? -4.435 1.855 9.226 1.00 97.38 185 ALA A C 1
ATOM 1418 O O . ALA A 1 185 ? -4.667 1.350 10.324 1.00 97.38 185 ALA A O 1
ATOM 1419 N N . ALA A 1 186 ? -5.371 2.494 8.520 1.00 96.62 186 ALA A N 1
ATOM 1420 C CA . ALA A 1 186 ? -6.726 2.737 9.000 1.00 96.62 186 ALA A CA 1
ATOM 1421 C C . ALA A 1 186 ? -7.546 1.454 9.226 1.00 96.62 186 ALA A C 1
ATOM 1423 O O . ALA A 1 186 ? -8.448 1.446 10.065 1.00 96.62 186 ALA A O 1
ATOM 1424 N N . THR A 1 187 ? -7.240 0.364 8.515 1.00 95.19 187 THR A N 1
ATOM 1425 C CA . THR A 1 187 ? -7.942 -0.919 8.677 1.00 95.19 187 THR A CA 1
ATOM 1426 C C . THR A 1 187 ? -7.464 -1.729 9.881 1.00 95.19 187 THR A C 1
ATOM 1428 O O . THR A 1 187 ? -8.105 -2.718 10.229 1.00 95.19 187 THR A O 1
ATOM 1431 N N . GLN A 1 188 ? -6.371 -1.341 10.547 1.00 94.94 188 GLN A N 1
ATOM 1432 C CA . GLN A 1 188 ? -5.843 -2.041 11.728 1.00 94.94 188 GLN A CA 1
ATOM 1433 C C . GLN A 1 188 ? -6.611 -1.650 13.000 1.00 94.94 188 GLN A C 1
ATOM 1435 O O . GLN A 1 188 ? -6.037 -1.150 13.965 1.00 94.94 188 GLN A O 1
ATOM 1440 N N . ARG A 1 189 ? -7.934 -1.854 12.988 1.00 91.25 189 ARG A N 1
ATOM 1441 C CA . ARG A 1 189 ? -8.871 -1.331 13.996 1.00 91.25 189 ARG A CA 1
ATOM 1442 C C . ARG A 1 189 ? -8.505 -1.693 15.429 1.00 91.25 189 ARG A C 1
ATOM 1444 O O . ARG A 1 189 ? -8.393 -0.792 16.247 1.00 91.25 189 ARG A O 1
ATOM 1451 N N . SER A 1 190 ? -8.250 -2.970 15.709 1.00 90.69 190 SER A N 1
ATOM 1452 C CA . SER A 1 190 ? -7.891 -3.432 17.057 1.00 90.69 190 SER A CA 1
ATOM 1453 C C . SER A 1 190 ? -6.657 -2.709 17.602 1.00 90.69 190 SER A C 1
ATOM 1455 O O . SER A 1 190 ? -6.642 -2.242 18.736 1.00 90.69 190 SER A O 1
ATOM 1457 N N . VAL A 1 191 ? -5.642 -2.526 16.756 1.00 94.25 191 VAL A N 1
ATOM 1458 C CA . VAL A 1 191 ? -4.419 -1.801 17.109 1.00 94.25 191 VAL A CA 1
ATOM 1459 C C . VAL A 1 191 ? -4.696 -0.316 17.368 1.00 94.25 191 VAL A C 1
ATOM 1461 O O . VAL A 1 191 ? -4.121 0.263 18.290 1.00 94.25 191 VAL A O 1
ATOM 1464 N N . LEU A 1 192 ? -5.554 0.312 16.560 1.00 94.44 192 LEU A N 1
ATOM 1465 C CA . LEU A 1 192 ? -5.921 1.724 16.706 1.00 94.44 192 LEU A CA 1
ATOM 1466 C C . LEU A 1 192 ? -6.801 1.979 17.940 1.00 94.44 192 LEU A C 1
ATOM 1468 O O . LEU A 1 192 ? -6.629 2.996 18.606 1.00 94.44 192 LEU A O 1
ATOM 1472 N N . GLU A 1 193 ? -7.702 1.056 18.275 1.00 92.12 193 GLU A N 1
ATOM 1473 C CA . GLU A 1 193 ? -8.549 1.117 19.474 1.00 92.12 193 GLU A CA 1
ATOM 1474 C C . GLU A 1 193 ? -7.702 1.058 20.755 1.00 92.12 193 GLU A C 1
ATOM 1476 O O . GLU A 1 193 ? -7.902 1.859 21.669 1.00 92.12 193 GLU A O 1
ATOM 1481 N N . GLU A 1 194 ? -6.682 0.195 20.783 1.00 93.94 194 GLU A N 1
ATOM 1482 C CA . GLU A 1 194 ? -5.700 0.124 21.875 1.00 93.94 194 GLU A CA 1
ATOM 1483 C C . GLU A 1 194 ? -4.780 1.360 21.942 1.00 93.94 194 GLU A C 1
ATOM 1485 O O . GLU A 1 194 ? -4.202 1.655 22.989 1.00 93.94 194 GLU A O 1
ATOM 1490 N N . ASN A 1 195 ? -4.647 2.109 20.841 1.00 93.62 195 ASN A N 1
ATOM 1491 C CA . ASN A 1 195 ? -3.740 3.249 20.707 1.00 93.62 195 ASN A CA 1
ATOM 1492 C C . ASN A 1 195 ? -4.465 4.475 20.137 1.00 93.62 195 ASN A C 1
ATOM 1494 O O . ASN A 1 195 ? -4.103 4.983 19.078 1.00 93.62 195 ASN A O 1
ATOM 1498 N N . SER A 1 196 ? -5.459 4.999 20.857 1.00 89.75 196 SER A N 1
ATOM 1499 C CA . SER A 1 196 ? -6.371 6.057 20.375 1.00 89.75 196 SER A CA 1
ATOM 1500 C C . SER A 1 196 ? -5.705 7.290 19.736 1.00 89.75 196 SER A C 1
ATOM 1502 O O . SER A 1 196 ? -6.261 7.887 18.814 1.00 89.75 196 SER A O 1
ATOM 1504 N N . LYS A 1 197 ? -4.487 7.663 20.158 1.00 95.38 197 LYS A N 1
ATOM 1505 C CA . LYS A 1 197 ? -3.703 8.745 19.528 1.00 95.38 197 LYS A CA 1
ATOM 1506 C C . LYS A 1 197 ? -3.361 8.457 18.061 1.00 95.38 197 LYS A C 1
ATOM 1508 O O . LYS A 1 197 ? -3.267 9.386 17.266 1.00 95.38 197 LYS A O 1
ATOM 1513 N N . TRP A 1 198 ? -3.163 7.194 17.696 1.00 96.69 198 TRP A N 1
ATOM 1514 C CA . TRP A 1 198 ? -2.825 6.780 16.334 1.00 96.69 198 TRP A CA 1
ATOM 1515 C C . TRP A 1 198 ? -3.995 6.964 15.370 1.00 96.69 198 TRP A C 1
ATOM 1517 O O . TRP A 1 198 ? -3.767 7.285 14.207 1.00 96.69 198 TRP A O 1
ATOM 1527 N N . THR A 1 199 ? -5.237 6.870 15.849 1.00 95.06 199 THR A N 1
ATOM 1528 C CA . THR A 1 199 ? -6.425 7.206 15.053 1.00 95.06 199 THR A CA 1
ATOM 1529 C C . THR A 1 199 ? -6.367 8.656 14.575 1.00 95.06 199 THR A C 1
ATOM 1531 O O . THR A 1 199 ? -6.547 8.913 13.386 1.00 95.06 199 THR A O 1
ATOM 1534 N N . GLU A 1 200 ? -6.032 9.604 15.459 1.00 95.06 200 GLU A N 1
ATOM 1535 C CA . GLU A 1 200 ? -5.869 11.015 15.073 1.00 95.06 200 GLU A CA 1
ATOM 1536 C C . GLU A 1 200 ? -4.695 11.232 14.116 1.00 95.06 200 GLU A C 1
ATOM 1538 O O . GLU A 1 200 ? -4.794 12.054 13.206 1.00 95.06 200 GLU A O 1
ATOM 1543 N N . VAL A 1 201 ? -3.609 10.469 14.270 1.00 96.56 201 VAL A N 1
ATOM 1544 C CA . VAL A 1 201 ? -2.478 10.495 13.329 1.00 96.56 201 VAL A CA 1
ATOM 1545 C C . VAL A 1 201 ? -2.929 10.062 11.931 1.00 96.56 201 VAL A C 1
ATOM 1547 O O . VAL A 1 201 ? -2.654 10.763 10.960 1.00 96.56 201 VAL A O 1
ATOM 1550 N N . VAL A 1 202 ? -3.692 8.969 11.815 1.00 96.56 202 VAL A N 1
ATOM 1551 C CA . VAL A 1 202 ? -4.264 8.517 10.534 1.00 96.56 202 VAL A CA 1
ATOM 1552 C C . VAL A 1 202 ? -5.186 9.583 9.933 1.00 96.56 202 VAL A C 1
ATOM 1554 O O . VAL A 1 202 ? -5.054 9.893 8.748 1.00 96.56 202 VAL A O 1
ATOM 1557 N N . ARG A 1 203 ? -6.065 10.207 10.737 1.00 94.81 203 ARG A N 1
ATOM 1558 C CA . ARG A 1 203 ? -6.903 11.331 10.268 1.00 94.81 203 ARG A CA 1
ATOM 1559 C C . ARG A 1 203 ? -6.050 12.483 9.740 1.00 94.81 203 ARG A C 1
ATOM 1561 O O . ARG A 1 203 ? -6.359 13.060 8.700 1.00 94.81 203 ARG A O 1
ATOM 1568 N N . GLY A 1 204 ? -4.977 12.821 10.455 1.00 93.50 204 GLY A N 1
ATOM 1569 C CA . GLY A 1 204 ? -4.016 13.848 10.061 1.00 93.50 204 GLY A CA 1
ATOM 1570 C C . GLY A 1 204 ? -3.363 13.547 8.713 1.00 93.50 204 GLY A C 1
ATOM 1571 O O . GLY A 1 204 ? -3.333 14.421 7.849 1.00 93.50 204 GLY A O 1
ATOM 1572 N N . HIS A 1 205 ? -2.924 12.306 8.495 1.00 93.81 205 HIS A N 1
ATOM 1573 C CA . HIS A 1 205 ? -2.321 11.881 7.231 1.00 93.81 205 HIS A CA 1
ATOM 1574 C C . HIS A 1 205 ? -3.291 11.982 6.045 1.00 93.81 205 HIS A C 1
ATOM 1576 O O . HIS A 1 205 ? -2.896 12.469 4.987 1.00 93.81 205 HIS A O 1
ATOM 1582 N N . PHE A 1 206 ? -4.566 11.604 6.215 1.00 91.62 206 PHE A N 1
ATOM 1583 C CA . PHE A 1 206 ? -5.587 11.804 5.176 1.00 91.62 206 PHE A CA 1
ATOM 1584 C C . PHE A 1 206 ? -5.770 13.284 4.822 1.00 91.62 206 PHE A C 1
ATOM 1586 O O . PHE A 1 206 ? -5.803 13.628 3.642 1.00 91.62 206 PHE A O 1
ATOM 1593 N N . ARG A 1 207 ? -5.837 14.169 5.827 1.00 89.56 207 ARG A N 1
ATOM 1594 C CA . ARG A 1 207 ? -5.959 15.622 5.607 1.00 89.56 207 ARG A CA 1
ATOM 1595 C C . ARG A 1 207 ? -4.750 16.192 4.868 1.00 89.56 207 ARG A C 1
ATOM 1597 O O . ARG A 1 207 ? -4.921 17.003 3.966 1.00 89.56 207 ARG A O 1
ATOM 1604 N N . GLN A 1 208 ? -3.543 15.756 5.223 1.00 88.25 208 GLN A N 1
ATOM 1605 C CA . GLN A 1 208 ? -2.320 16.187 4.540 1.00 88.25 208 GLN A CA 1
ATOM 1606 C C . GLN A 1 208 ? -2.260 15.672 3.096 1.00 88.25 208 GLN A C 1
ATOM 1608 O O . GLN A 1 208 ? -1.900 16.436 2.208 1.00 88.25 208 GLN A O 1
ATOM 1613 N N . CYS A 1 209 ? -2.683 14.429 2.837 1.00 83.50 209 CYS A N 1
ATOM 1614 C CA . CYS A 1 209 ? -2.764 13.878 1.478 1.00 83.50 209 CYS A CA 1
ATOM 1615 C C . CYS A 1 209 ? -3.820 14.557 0.609 1.00 83.50 209 CYS A C 1
ATOM 1617 O O . CYS A 1 209 ? -3.589 14.752 -0.578 1.00 83.50 209 CYS A O 1
ATOM 1619 N N . ALA A 1 210 ? -4.963 14.942 1.182 1.00 82.19 210 ALA A N 1
ATOM 1620 C CA . ALA A 1 210 ? -5.937 15.762 0.468 1.00 82.19 210 ALA A CA 1
ATOM 1621 C C . ALA A 1 210 ? -5.334 17.125 0.078 1.00 82.19 210 ALA A C 1
ATOM 1623 O O . ALA A 1 210 ? -5.664 17.675 -0.968 1.00 82.19 210 ALA A O 1
ATOM 1624 N N . GLY A 1 211 ? -4.411 17.656 0.886 1.00 76.38 211 GLY A N 1
ATOM 1625 C CA . GLY A 1 211 ? -3.769 18.940 0.637 1.00 76.38 211 GLY A CA 1
ATOM 1626 C C . GLY A 1 211 ? -4.790 20.078 0.550 1.00 76.38 211 GLY A C 1
ATOM 1627 O O . GLY A 1 211 ? -5.831 20.062 1.204 1.00 76.38 211 GLY A O 1
ATOM 1628 N N . SER A 1 212 ? -4.493 21.087 -0.272 1.00 66.62 212 SER A N 1
ATOM 1629 C CA . SER A 1 212 ? -5.402 22.213 -0.540 1.00 66.62 212 SER A CA 1
ATOM 1630 C C . SER A 1 212 ? -6.331 21.987 -1.737 1.00 66.62 212 SER A C 1
ATOM 1632 O O . SER A 1 212 ? -7.236 22.789 -1.972 1.00 66.62 212 SER A O 1
ATOM 1634 N N . LYS A 1 213 ? -6.108 20.923 -2.519 1.00 69.75 213 LYS A N 1
ATOM 1635 C CA . LYS A 1 213 ? -6.845 20.641 -3.755 1.00 69.75 213 LYS A CA 1
ATOM 1636 C C . LYS A 1 213 ? -7.801 19.478 -3.537 1.00 69.75 213 LYS A C 1
ATOM 1638 O O . LYS A 1 213 ? -7.422 18.434 -3.031 1.00 69.75 213 LYS A O 1
ATOM 1643 N N . TYR A 1 214 ? -9.033 19.640 -3.999 1.00 74.12 214 TYR A N 1
ATOM 1644 C CA . TYR A 1 214 ? -10.029 18.576 -3.974 1.00 74.12 214 TYR A CA 1
ATOM 1645 C C . TYR A 1 214 ? -9.522 17.317 -4.702 1.00 74.12 214 TYR A C 1
ATOM 1647 O O . TYR A 1 214 ? -9.216 17.370 -5.896 1.00 74.12 214 TYR A O 1
ATOM 1655 N N . SER A 1 215 ? -9.452 16.189 -3.990 1.00 84.31 215 SER A N 1
ATOM 1656 C CA . SER A 1 215 ? -9.097 14.879 -4.543 1.00 84.31 215 SER A CA 1
ATOM 1657 C C . SER A 1 215 ? -10.238 13.894 -4.274 1.00 84.31 215 SER A C 1
ATOM 1659 O O . SER A 1 215 ? -10.300 13.319 -3.183 1.00 84.31 215 SER A O 1
ATOM 1661 N N . PRO A 1 216 ? -11.139 13.653 -5.250 1.00 86.75 216 PRO A N 1
ATOM 1662 C CA . PRO A 1 216 ? -12.308 12.799 -5.030 1.00 86.75 216 PRO A CA 1
ATOM 1663 C C . PRO A 1 216 ? -11.916 11.376 -4.616 1.00 86.75 216 PRO A C 1
ATOM 1665 O O . PRO A 1 216 ? -12.616 10.723 -3.850 1.00 86.75 216 PRO A O 1
ATOM 1668 N N . ARG A 1 217 ? -10.748 10.904 -5.069 1.00 88.88 217 ARG A N 1
ATOM 1669 C CA . ARG A 1 217 ? -10.194 9.605 -4.681 1.00 88.88 217 ARG A CA 1
ATOM 1670 C C . ARG A 1 217 ? -9.856 9.536 -3.190 1.00 88.88 217 ARG A C 1
ATOM 1672 O O . ARG A 1 217 ? -10.183 8.547 -2.541 1.00 88.88 217 ARG A O 1
ATOM 1679 N N . VAL A 1 218 ? -9.225 10.581 -2.650 1.00 90.50 218 VAL A N 1
ATOM 1680 C CA . VAL A 1 218 ? -8.879 10.659 -1.222 1.00 90.50 218 VAL A CA 1
ATOM 1681 C C . VAL A 1 218 ? -10.144 10.741 -0.377 1.00 90.50 218 VAL A C 1
ATOM 1683 O O . VAL A 1 218 ? -10.254 10.027 0.616 1.00 90.50 218 VAL A O 1
ATOM 1686 N N . GLU A 1 219 ? -11.118 11.549 -0.795 1.00 90.88 219 GLU A N 1
ATOM 1687 C CA . GLU A 1 219 ? -12.387 11.692 -0.078 1.00 90.88 219 GLU A CA 1
ATOM 1688 C C . GLU A 1 219 ? -13.208 10.404 -0.045 1.00 90.88 219 GLU A C 1
ATOM 1690 O O . GLU A 1 219 ? -13.749 10.052 1.003 1.00 90.88 219 GLU A O 1
ATOM 1695 N N . LEU A 1 220 ? -13.277 9.669 -1.160 1.00 93.00 220 LEU A N 1
ATOM 1696 C CA . LEU A 1 220 ? -13.971 8.382 -1.203 1.00 93.00 220 LEU A CA 1
ATOM 1697 C C . LEU A 1 220 ? -13.308 7.359 -0.271 1.00 93.00 220 LEU A C 1
ATOM 1699 O O . LEU A 1 220 ? -14.001 6.692 0.498 1.00 93.00 220 LEU A O 1
ATOM 1703 N N . CYS A 1 221 ? -11.974 7.268 -0.285 1.00 94.50 221 CYS A N 1
ATOM 1704 C CA . CYS A 1 221 ? -11.234 6.416 0.647 1.00 94.50 221 CYS A CA 1
ATOM 1705 C C . CYS A 1 221 ? -11.478 6.823 2.106 1.00 94.50 221 CYS A C 1
ATOM 1707 O O . CYS A 1 221 ? -11.726 5.959 2.946 1.00 94.50 221 CYS A O 1
ATOM 1709 N N . TRP A 1 222 ? -11.444 8.124 2.405 1.00 94.88 222 TRP A N 1
ATOM 1710 C CA . TRP A 1 222 ? -11.706 8.639 3.748 1.00 94.88 222 TRP A CA 1
ATOM 1711 C C . TRP A 1 222 ? -13.126 8.308 4.220 1.00 94.88 222 TRP A C 1
ATOM 1713 O O . TRP A 1 222 ? -13.300 7.762 5.305 1.00 94.88 222 TRP A O 1
ATOM 1723 N N . THR A 1 223 ? -14.128 8.522 3.366 1.00 94.88 223 THR A N 1
ATOM 1724 C CA . THR A 1 223 ? -15.533 8.186 3.648 1.00 94.88 223 THR A CA 1
ATOM 1725 C C . THR A 1 223 ? -15.699 6.703 3.985 1.00 94.88 223 THR A C 1
ATOM 1727 O O . THR A 1 223 ? -16.400 6.349 4.933 1.00 94.88 223 THR A O 1
ATOM 1730 N N . LEU A 1 224 ? -15.043 5.816 3.230 1.00 96.25 224 LEU A N 1
ATOM 1731 C CA . LEU A 1 224 ? -15.080 4.377 3.496 1.00 96.25 224 LEU A CA 1
ATOM 1732 C C . LEU A 1 224 ? -14.403 4.013 4.819 1.00 96.25 224 LEU A C 1
ATOM 1734 O O . LEU A 1 224 ? -14.913 3.160 5.541 1.00 96.25 224 LEU A O 1
ATOM 1738 N N . VAL A 1 225 ? -13.291 4.668 5.159 1.00 96.06 225 VAL A N 1
ATOM 1739 C CA . VAL A 1 225 ? -12.615 4.489 6.451 1.00 96.06 225 VAL A CA 1
ATOM 1740 C C . VAL A 1 225 ? -13.494 4.960 7.610 1.00 96.06 225 VAL A C 1
ATOM 1742 O O . VAL A 1 225 ? -13.621 4.245 8.601 1.00 96.06 225 VAL A O 1
ATOM 1745 N N . GLU A 1 226 ? -14.150 6.116 7.495 1.00 94.94 226 GLU A N 1
ATOM 1746 C CA . GLU A 1 226 ? -15.067 6.604 8.531 1.00 94.94 226 GLU A CA 1
ATOM 1747 C C . GLU A 1 226 ? -16.244 5.653 8.733 1.00 94.94 226 GLU A C 1
ATOM 1749 O O . GLU A 1 226 ? -16.561 5.303 9.871 1.00 94.94 226 GLU A O 1
ATOM 1754 N N . LYS A 1 227 ? -16.844 5.176 7.635 1.00 95.12 227 LYS A N 1
ATOM 1755 C CA . LYS A 1 227 ? -17.884 4.1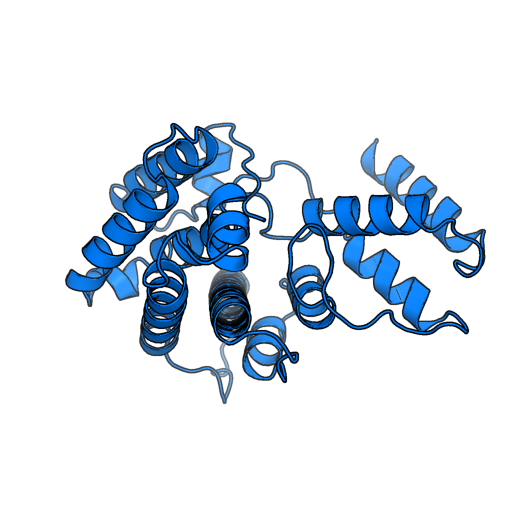46 7.689 1.00 95.12 227 LYS A CA 1
ATOM 1756 C C . LYS A 1 227 ? -17.363 2.887 8.375 1.00 95.12 227 LYS A C 1
ATOM 1758 O O . LYS A 1 227 ? -18.017 2.397 9.286 1.00 95.12 227 LYS A O 1
ATOM 1763 N N . LEU A 1 228 ? -16.182 2.394 7.996 1.00 94.44 228 LEU A N 1
ATOM 1764 C CA . LEU A 1 228 ? -15.561 1.214 8.602 1.00 94.44 228 LEU A CA 1
ATOM 1765 C C . LEU A 1 228 ? -15.383 1.371 10.118 1.00 94.44 228 LEU A C 1
ATOM 1767 O O . LEU A 1 228 ? -15.644 0.431 10.859 1.00 94.44 228 LEU A O 1
ATOM 1771 N N . TRP A 1 229 ? -14.953 2.540 10.591 1.00 93.19 229 TRP A N 1
ATOM 1772 C CA . TRP A 1 229 ? -14.755 2.798 12.021 1.00 93.19 229 TRP A CA 1
ATOM 1773 C C . TRP A 1 229 ? -16.060 2.907 12.818 1.00 93.19 229 TRP A C 1
ATOM 1775 O O . TRP A 1 229 ? -16.048 2.687 14.024 1.00 93.19 229 TRP A O 1
ATOM 1785 N N . GLN A 1 230 ? -17.182 3.217 12.167 1.00 91.94 230 GLN A N 1
ATOM 1786 C CA . GLN A 1 230 ? -18.510 3.249 12.795 1.00 91.94 230 GLN A CA 1
ATOM 1787 C C . GLN A 1 230 ? -19.166 1.863 12.889 1.00 91.94 230 GLN A C 1
ATOM 1789 O O . GLN A 1 230 ? -20.193 1.711 13.547 1.00 91.94 230 GLN A O 1
ATOM 1794 N N . ARG A 1 231 ? -18.613 0.853 12.212 1.00 89.12 231 ARG A N 1
ATOM 1795 C CA . ARG A 1 231 ? -19.162 -0.504 12.184 1.00 89.12 231 ARG A CA 1
ATOM 1796 C C . ARG A 1 231 ? -18.779 -1.283 13.438 1.00 89.12 231 ARG A C 1
ATOM 1798 O O . ARG A 1 231 ? -17.620 -1.283 13.838 1.00 89.12 231 ARG A O 1
ATOM 1805 N N . GLU A 1 232 ? -19.723 -2.013 14.020 1.00 84.94 232 GLU A N 1
ATOM 1806 C CA . GLU A 1 232 ? -19.448 -2.939 15.132 1.00 84.94 232 GLU A CA 1
ATOM 1807 C C . GLU A 1 232 ? -19.002 -4.324 14.644 1.00 84.94 232 GLU A C 1
ATOM 1809 O O . GLU A 1 232 ? -18.326 -5.056 15.364 1.00 84.94 232 GLU A O 1
ATOM 1814 N N . ASP A 1 233 ? -19.352 -4.689 13.409 1.00 86.06 233 ASP A N 1
ATOM 1815 C CA . ASP A 1 233 ? -18.926 -5.939 12.795 1.00 86.06 233 ASP A CA 1
ATOM 1816 C C . ASP A 1 233 ? -17.499 -5.848 12.242 1.00 86.06 233 ASP A C 1
ATOM 1818 O O . ASP A 1 233 ? -17.002 -4.790 11.849 1.00 86.06 233 ASP A O 1
ATOM 1822 N N . ASN A 1 234 ? -16.830 -6.999 12.179 1.00 82.62 234 ASN A N 1
ATOM 1823 C CA . ASN A 1 234 ? -15.462 -7.114 11.678 1.00 82.62 234 ASN A CA 1
ATOM 1824 C C . ASN A 1 234 ? -15.418 -7.193 10.139 1.00 82.62 234 ASN A C 1
ATOM 1826 O O . ASN A 1 234 ? -14.775 -8.071 9.564 1.00 82.62 234 ASN A O 1
ATOM 1830 N N . ILE A 1 235 ? -16.173 -6.321 9.466 1.00 88.50 235 ILE A N 1
ATOM 1831 C CA . ILE A 1 235 ? -16.217 -6.251 8.005 1.00 88.50 235 ILE A CA 1
ATOM 1832 C C . ILE A 1 235 ? -14.882 -5.728 7.460 1.00 88.50 235 ILE A C 1
ATOM 1834 O O . ILE A 1 235 ? -14.351 -4.719 7.920 1.00 88.50 235 ILE A O 1
ATOM 1838 N N . CYS A 1 236 ? -14.333 -6.405 6.452 1.00 89.44 236 CYS A N 1
ATOM 1839 C CA . CYS A 1 236 ? -13.150 -5.926 5.743 1.00 89.44 236 CYS A CA 1
ATOM 1840 C C . CYS A 1 236 ? -13.503 -4.711 4.865 1.00 89.44 236 CYS A C 1
ATOM 1842 O O . CYS A 1 236 ? -14.563 -4.666 4.241 1.00 89.44 236 CYS A O 1
ATOM 1844 N N . ILE A 1 237 ? -12.594 -3.740 4.745 1.00 93.50 237 ILE A N 1
ATOM 1845 C CA . ILE A 1 237 ? -12.821 -2.528 3.941 1.00 93.50 237 ILE A CA 1
ATOM 1846 C C . ILE A 1 237 ? -13.099 -2.829 2.457 1.00 93.50 237 ILE A C 1
ATOM 1848 O O . ILE A 1 237 ? -13.865 -2.112 1.817 1.00 93.50 237 ILE A O 1
ATOM 1852 N N . HIS A 1 238 ? -12.528 -3.909 1.908 1.00 92.94 238 HIS A N 1
ATOM 1853 C CA . HIS A 1 238 ? -12.819 -4.340 0.538 1.00 92.94 238 HIS A CA 1
ATOM 1854 C C . HIS A 1 238 ? -14.271 -4.810 0.400 1.00 92.94 238 HIS A C 1
ATOM 1856 O O . HIS A 1 238 ? -14.912 -4.511 -0.602 1.00 92.94 238 HIS A O 1
ATOM 1862 N N . GLU A 1 239 ? -14.805 -5.505 1.407 1.00 92.06 239 GLU A N 1
ATOM 1863 C CA . GLU A 1 239 ? -16.208 -5.923 1.432 1.00 92.06 239 GLU A CA 1
ATOM 1864 C C . GLU A 1 239 ? -17.140 -4.717 1.557 1.00 92.06 239 GLU A C 1
ATOM 1866 O O . GLU A 1 239 ? -18.090 -4.597 0.787 1.00 92.06 239 GLU A O 1
ATOM 1871 N N . LEU A 1 240 ? -16.815 -3.774 2.445 1.00 94.56 240 LEU A N 1
ATOM 1872 C CA . LEU A 1 240 ? -17.570 -2.531 2.588 1.00 94.56 240 LEU A CA 1
ATOM 1873 C C . LEU A 1 240 ? -17.624 -1.742 1.269 1.00 94.56 240 LEU A C 1
ATOM 1875 O O . LEU A 1 240 ? -18.694 -1.326 0.838 1.00 94.56 240 LEU A O 1
ATOM 1879 N N . ALA A 1 241 ? -16.489 -1.585 0.584 1.00 95.25 241 ALA A N 1
ATOM 1880 C CA . ALA A 1 241 ? -16.444 -0.906 -0.708 1.00 95.25 241 ALA A CA 1
ATOM 1881 C C . ALA A 1 241 ? -17.285 -1.619 -1.782 1.00 95.25 241 ALA A C 1
ATOM 1883 O O . ALA A 1 241 ? -17.952 -0.955 -2.575 1.00 95.25 241 ALA A O 1
ATOM 1884 N N . ARG A 1 242 ? -17.322 -2.962 -1.777 1.00 95.00 242 ARG A N 1
ATOM 1885 C CA . ARG A 1 242 ? -18.181 -3.731 -2.691 1.00 95.00 242 ARG A CA 1
ATOM 1886 C C . ARG A 1 242 ? -19.665 -3.495 -2.436 1.00 95.00 242 ARG A C 1
ATOM 1888 O O . ARG A 1 242 ? -20.409 -3.343 -3.402 1.00 95.00 242 ARG A O 1
ATOM 1895 N N . GLN A 1 243 ? -20.082 -3.446 -1.170 1.00 94.06 243 GLN A N 1
ATOM 1896 C CA . GLN A 1 243 ? -21.473 -3.172 -0.782 1.00 94.06 243 GLN A CA 1
ATOM 1897 C C . GLN A 1 243 ? -21.930 -1.776 -1.219 1.00 94.06 243 GLN A C 1
ATOM 1899 O O . GLN A 1 243 ? -23.088 -1.585 -1.578 1.00 94.06 243 GLN A O 1
ATOM 1904 N N . GLU A 1 244 ? -21.000 -0.824 -1.255 1.00 93.44 244 GLU A N 1
ATOM 1905 C CA . GLU A 1 244 ? -21.222 0.541 -1.741 1.00 93.44 244 GLU A CA 1
ATOM 1906 C C . GLU A 1 244 ? -21.114 0.660 -3.276 1.00 93.44 244 GLU A C 1
ATOM 1908 O O . GLU A 1 244 ? -21.300 1.742 -3.828 1.00 93.44 244 GLU A O 1
ATOM 1913 N N . GLY A 1 245 ? -20.813 -0.435 -3.986 1.00 93.50 245 GLY A N 1
ATOM 1914 C CA . GLY A 1 245 ? -20.658 -0.437 -5.443 1.00 93.50 245 GLY A CA 1
ATOM 1915 C C . GLY A 1 245 ? -19.429 0.332 -5.940 1.00 93.50 245 GLY A C 1
ATOM 1916 O O . GLY A 1 245 ? -19.442 0.838 -7.061 1.00 93.50 245 GLY A O 1
ATOM 1917 N N . LEU A 1 246 ? -18.380 0.441 -5.118 1.00 94.19 246 LEU A N 1
ATOM 1918 C CA . LEU A 1 246 ? -17.182 1.231 -5.405 1.00 94.19 246 LEU A CA 1
ATOM 1919 C C . LEU A 1 246 ? -15.992 0.350 -5.807 1.00 94.19 246 LEU A C 1
ATOM 1921 O O . LEU A 1 246 ? -15.721 -0.668 -5.175 1.00 94.19 246 LEU A O 1
ATOM 1925 N N . GLU A 1 247 ? -15.236 0.804 -6.810 1.00 93.50 247 GLU A N 1
ATOM 1926 C CA . GLU A 1 247 ? -13.897 0.308 -7.146 1.00 93.50 247 GLU A CA 1
ATOM 1927 C C . GLU A 1 247 ? -12.917 1.488 -7.162 1.00 93.50 247 GLU A C 1
ATOM 1929 O O . GLU A 1 247 ? -13.071 2.414 -7.960 1.00 93.50 247 GLU A O 1
ATOM 1934 N N . ILE A 1 248 ? -11.923 1.488 -6.269 1.00 92.31 248 ILE A N 1
ATOM 1935 C CA . ILE A 1 248 ? -11.014 2.632 -6.084 1.00 92.31 248 ILE A CA 1
ATOM 1936 C C . ILE A 1 248 ? -9.559 2.171 -6.167 1.00 92.31 248 ILE A C 1
ATOM 1938 O O . ILE A 1 248 ? -9.117 1.368 -5.350 1.00 92.31 248 ILE A O 1
ATOM 1942 N N . GLY A 1 249 ? -8.795 2.701 -7.126 1.00 90.88 249 GLY A N 1
ATOM 1943 C CA . GLY A 1 249 ? -7.359 2.428 -7.249 1.00 90.88 249 GLY A CA 1
ATOM 1944 C C . GLY A 1 249 ? -6.540 3.122 -6.158 1.00 90.88 249 GLY A C 1
ATOM 1945 O O . GLY A 1 249 ? -6.619 4.340 -6.009 1.00 90.88 249 GLY A O 1
ATOM 1946 N N . LEU A 1 250 ? -5.749 2.356 -5.411 1.00 89.31 250 LEU A N 1
ATOM 1947 C CA . LEU A 1 250 ? -4.926 2.824 -4.289 1.00 89.31 250 LEU A CA 1
ATOM 1948 C C . LEU A 1 250 ? -3.449 3.042 -4.648 1.00 89.31 250 LEU A C 1
ATOM 1950 O O . LEU A 1 250 ? -2.744 3.692 -3.878 1.00 89.31 250 LEU A O 1
ATOM 1954 N N . PHE A 1 251 ? -2.994 2.469 -5.766 1.00 79.19 251 PHE A N 1
ATOM 1955 C CA . PHE A 1 251 ? -1.648 2.655 -6.313 1.00 79.19 251 PHE A CA 1
ATOM 1956 C C . PHE A 1 251 ? -1.596 3.886 -7.236 1.00 79.19 251 PHE A C 1
ATOM 1958 O O . PHE A 1 251 ? -2.674 4.409 -7.637 1.00 79.19 251 PHE A O 1
#

Foldseek 3Di:
DVVVVVLVVVVCVLVVDLPPPDDPVRVLVLVVVQCVLFPLQKFQDPDHGSLSLQSVQVSQCVHPNHGDFDANPPLRETSLLSNLRSVLQPLCSLVCLVPPPFDDDPPLSSLLRLLSSLLSNLVSVVSCCVVCVPDDDDPPPHDDNLVSLVSNLVSLCSNLVDDPVDPVSVVCLVVLLCQSSLLSSLLPQVSCVVVVVVNVSSVVSLDSSCPPPHDVLSVVSVVLSVVCNPDPDSDGSSRSCNVVVDIGRND

pLDDT: mean 85.5, std 14.21, range [41.66, 98.56]

Organism: NCBI:txid97972

Secondary structure (DSSP, 8-state):
-HHHHHHHHHHHHHHTS-GGG--HHHHHHHHHHHHHTSTTSEET--S----HHHHHHHHHHTSTT----SB-TTT--BHHHHHHHTTTTSTTHHHHHHT-------HHHHHHHHHHHHHHHHHHHHHHHHH-TT-----TTPPPHHHHHHHHHHHHHHHHTS-TT-HHHHHHHHTTTTHHHHHHHHT-HHHHHHTHHHHHHHHHHHHHHHTTS--HHHHHHHHHHHHHHH-SS---HHHHHHHTT--EE--